Protein 5W8E (pdb70)

B-factor: mean 30.63, std 7.88, range [19.75, 62.96]

Nearest PDB structures (foldseek):
  5w8d-assembly1_A  TM=1.004E+00  e=2.577E-44  Bradyrhizobium japonicum
  5w8a-assembly1_A  TM=1.004E+00  e=4.980E-44  Bradyrhiz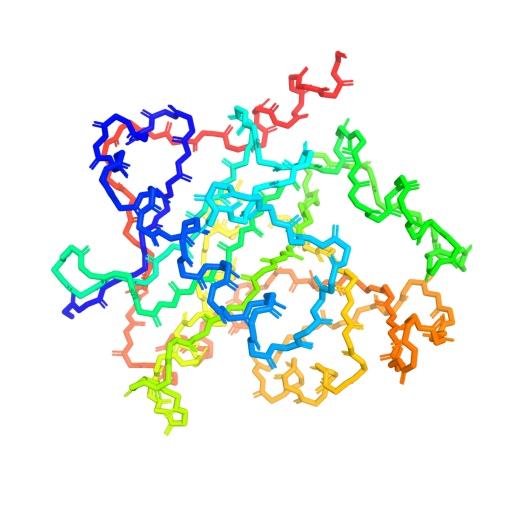obium japonicum
  6wn0-assembly1_A  TM=9.429E-01  e=1.040E-21  Rhodopseudomonas palustris
  6wns-assembly1_A  TM=9.319E-01  e=5.562E-21  Mesorhizobium sp. ORS 3359
  1ro5-assembly1_A  TM=8.577E-01  e=1.041E-12  Pseudomonas aeruginosa

Solvent-accessible surface area: 10006 Å² total; per-residue (Å²): 108,53,42,2,19,4,0,6,37,46,5,75,122,82,3,81,86,0,0,64,59,3,9,118,36,1,11,77,11,1,0,89,56,80,123,86,94,130,29,108,90,148,56,25,52,1,33,30,89,18,22,35,124,16,2,3,4,0,0,3,3,62,66,116,100,1,2,0,0,2,4,0,11,0,9,29,41,85,3,40,0,46,102,76,32,60,114,2,1,79,102,153,34,48,18,88,51,30,75,23,1,9,13,24,18,22,3,16,14,169,99,84,88,156,49,80,16,46,32,22,0,3,0,0,0,0,23,0,0,52,74,18,46,3,50,52,1,0,7,29,6,30,39,123,18,67,86,86,4,148,107,5,43,8,60,41,48,63,11,11,134,66,33,101,40,170,144,44,140,9,5,0,2,8,1,27,14,97,158,139,12,10,75,83,0,27,121,114,25,64,55,123,50,0,16,58,64,59,45,76,151,8,86,0,30,45,66,0,73,129,37,41,190

Sequence (213 aa):
GAMIHAISAVNRHLYEDDVLEEQHFRLRHDIFVEERRHWETLRRPDGREVDSYDDEDTVYLLALEGRRVVGGHRLYYPTTKPSMMSEVFPHLAAVRGCCPSDPLIWEWSRYFVVRDRRDDGALNLQLMAAVQEFCLDQGIAQVSAIMETWWLPRFHEAGFVVTPLGLPALVENAWTMAATVDIRRQTLDVLHDRIGMPSIVQQDGPRLDAVARANLCGL

Structure (mmCIF, N/CA/C/O backbone):
data_5W8E
#
_entry.id   5W8E
#
_cell.length_a   91.270
_cell.length_b   91.270
_cell.length_c   98.120
_cell.angle_alpha   90.00
_cell.angle_beta   90.00
_cell.angle_gamma   120.00
#
_symmetry.space_group_name_H-M   'P 32 2 1'
#
loop_
_entity.id
_entity.type
_entity.pdbx_description
1 polymer 'Autoinducer synthase'
2 non-polymer '(2S)-4-({[(2S,3S,4R,5R)-5-(6-amino-9H-purin-9-yl)-3,4-dihydroxytetrahydrofuran-2-yl]methyl}sulfanyl)-2-[(3-methylbutanoyl)amino]butanoic acid'
3 non-polymer 'CHLORIDE ION'
4 non-polymer GLYCEROL
5 non-polymer ADENINE
6 water water
#
loop_
_atom_site.group_PDB
_atom_site.id
_atom_site.type_symbol
_atom_site.label_atom_id
_atom_site.label_alt_id
_atom_site.label_comp_id
_atom_site.label_asym_id
_atom_site.label_entity_id
_atom_site.label_seq_id
_atom_site.pdbx_PDB_ins_code
_atom_site.Cartn_x
_atom_site.Cartn_y
_atom_site.Cartn_z
_atom_site.occupancy
_atom_site.B_iso_or_equiv
_atom_site.auth_seq_id
_atom_site.auth_comp_id
_atom_site.auth_asym_id
_atom_site.auth_atom_id
_atom_site.pdbx_PDB_model_num
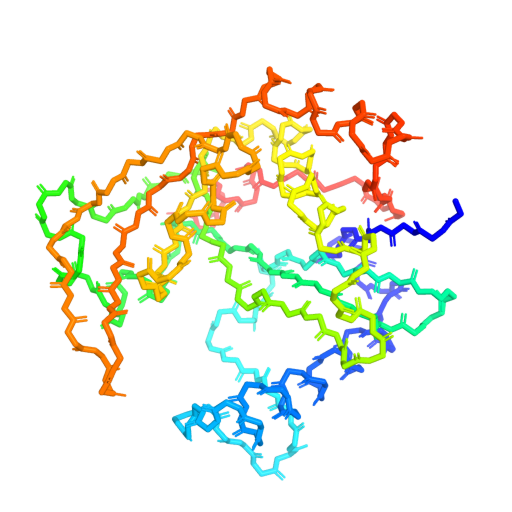ATOM 1 N N . GLY A 1 1 ? -35.352 5.631 -28.718 1.00 48.49 -1 GLY A N 1
ATOM 2 C CA . GLY A 1 1 ? -35.751 4.749 -27.584 1.00 46.79 -1 GLY A CA 1
ATOM 3 C C . GLY A 1 1 ? -36.208 5.552 -26.381 1.00 45.67 -1 GLY A C 1
ATOM 4 O O . GLY A 1 1 ? -37.397 5.844 -26.238 1.00 47.70 -1 GLY A O 1
ATOM 5 N N . ALA A 1 2 ? -35.254 5.908 -25.521 1.00 43.79 0 ALA A N 1
ATOM 6 C CA . ALA A 1 2 ? -35.518 6.687 -24.307 1.00 40.83 0 ALA A CA 1
ATOM 7 C C . ALA A 1 2 ? -35.886 8.140 -24.634 1.00 38.50 0 ALA A C 1
ATOM 8 O O . ALA A 1 2 ? -35.230 8.790 -25.448 1.00 37.71 0 ALA A O 1
ATOM 10 N N . MET A 1 3 ? -36.942 8.640 -23.997 1.00 36.17 1 MET A N 1
ATOM 11 C CA . MET A 1 3 ? -37.465 9.970 -24.298 1.00 34.07 1 MET A CA 1
ATOM 12 C C . MET A 1 3 ? -37.544 10.857 -23.054 1.00 32.56 1 MET A C 1
ATOM 13 O O . MET A 1 3 ? -37.466 10.374 -21.921 1.00 31.73 1 MET A O 1
ATOM 18 N N . ILE A 1 4 ? -37.692 12.159 -23.285 1.00 31.39 2 ILE A N 1
ATOM 19 C CA . ILE A 1 4 ? -37.971 13.112 -22.213 1.00 31.24 2 ILE A CA 1
ATOM 20 C C . ILE A 1 4 ? -39.476 13.389 -22.181 1.00 31.12 2 ILE A C 1
ATOM 21 O O . ILE A 1 4 ? -40.053 13.842 -23.168 1.00 32.15 2 ILE A O 1
ATOM 26 N N . HIS A 1 5 ? -40.105 13.090 -21.047 1.00 30.60 3 HIS A N 1
ATOM 27 C CA . HIS A 1 5 ? -41.558 13.174 -20.916 1.00 31.11 3 HIS A CA 1
ATOM 28 C C . HIS A 1 5 ? -41.990 14.510 -20.330 1.00 30.38 3 HIS A C 1
ATOM 29 O O . HIS A 1 5 ? -41.447 14.944 -19.313 1.00 30.69 3 HIS A O 1
ATOM 36 N N . ALA A 1 6 ? -42.965 15.151 -20.970 1.00 29.42 4 ALA A N 1
ATOM 37 C CA . ALA A 1 6 ? -43.556 16.384 -20.448 1.00 29.33 4 ALA A CA 1
ATOM 38 C C . ALA A 1 6 ? -44.689 16.071 -19.469 1.00 29.89 4 ALA A C 1
ATOM 39 O O . ALA A 1 6 ? -45.717 15.511 -19.854 1.00 29.83 4 ALA A O 1
ATOM 41 N N . ILE A 1 7 ? -44.492 16.437 -18.205 1.00 29.23 5 ILE A N 1
ATOM 42 C CA . ILE A 1 7 ? -45.445 16.117 -17.138 1.00 28.93 5 ILE A CA 1
ATOM 43 C C . ILE A 1 7 ? -46.034 17.399 -16.555 1.00 29.83 5 ILE A C 1
ATOM 44 O O . ILE A 1 7 ? -45.296 18.296 -16.141 1.00 28.44 5 ILE A O 1
ATOM 49 N N . SER A 1 8 ? -47.364 17.472 -16.525 1.00 29.30 6 SER A N 1
ATOM 50 C CA . SER A 1 8 ? -48.076 18.653 -16.042 1.00 30.37 6 SER A CA 1
ATOM 51 C C . SER A 1 8 ? -49.338 18.260 -15.282 1.00 30.89 6 SER A C 1
ATOM 52 O O . SER A 1 8 ? -49.590 17.078 -15.060 1.00 31.89 6 SER A O 1
ATOM 55 N N . ALA A 1 9 ? -50.135 19.258 -14.906 1.00 32.17 7 ALA A N 1
ATOM 56 C CA . ALA A 1 9 ? -51.398 19.034 -14.200 1.00 33.10 7 ALA A CA 1
ATOM 57 C C . ALA A 1 9 ? -52.337 18.086 -14.953 1.00 34.56 7 ALA A C 1
ATOM 58 O O . ALA A 1 9 ? -52.990 17.248 -14.331 1.00 35.89 7 ALA A O 1
ATOM 60 N N . VAL A 1 10 ? -52.384 18.207 -16.280 1.00 35.25 8 VAL A N 1
ATOM 61 C CA . VAL A 1 10 ? -53.334 17.432 -17.099 1.00 36.74 8 VAL A CA 1
ATOM 62 C C . VAL A 1 10 ? -52.981 15.947 -17.292 1.00 36.53 8 VAL A C 1
ATOM 63 O O . VAL A 1 10 ? -53.851 15.151 -17.655 1.00 36.97 8 VAL A O 1
ATOM 67 N N . ASN A 1 11 ? -51.723 15.571 -17.058 1.00 34.97 9 ASN A N 1
ATOM 68 C CA . ASN A 1 11 ? -51.313 14.178 -17.258 1.00 33.97 9 ASN A CA 1
ATOM 69 C C . ASN A 1 11 ? -50.513 13.543 -16.120 1.00 34.48 9 ASN A C 1
ATOM 70 O O . ASN A 1 11 ? -50.032 12.412 -16.260 1.00 34.11 9 ASN A O 1
ATOM 75 N N . ARG A 1 12 ? -50.370 14.254 -14.999 1.00 34.80 10 ARG A N 1
ATOM 76 C CA . ARG A 1 12 ? -49.555 13.749 -13.885 1.00 35.03 10 ARG A CA 1
ATOM 77 C C . ARG A 1 12 ? -50.138 12.501 -13.218 1.00 35.18 10 ARG A C 1
ATOM 78 O O . ARG A 1 12 ? -49.418 11.766 -12.536 1.00 34.21 10 ARG A O 1
ATOM 86 N N . HIS A 1 13 ? -51.429 12.254 -13.438 1.00 35.28 11 HIS A N 1
ATOM 87 C CA . HIS A 1 13 ? -52.071 11.016 -12.976 1.00 36.84 11 HIS A CA 1
ATOM 88 C C . HIS A 1 13 ? -51.418 9.766 -13.577 1.00 36.50 11 HIS A C 1
ATOM 89 O O . HIS A 1 13 ? -51.602 8.661 -13.069 1.00 37.07 11 HIS A O 1
ATOM 96 N N . LEU A 1 14 ? -50.642 9.957 -14.643 1.00 35.71 12 LEU A N 1
ATOM 97 C CA . LEU A 1 14 ? -49.898 8.875 -15.283 1.00 35.33 12 LEU A CA 1
ATOM 98 C C . LEU A 1 14 ? -48.440 8.820 -14.826 1.00 35.44 12 LEU A C 1
ATOM 99 O O . LEU A 1 14 ? -47.672 7.974 -15.290 1.00 35.18 12 LEU A O 1
ATOM 104 N N . TYR A 1 15 ? -48.063 9.714 -13.910 1.00 35.25 13 TYR A N 1
ATOM 105 C CA . TYR A 1 15 ? -46.654 9.908 -13.555 1.00 34.20 13 TYR A CA 1
ATOM 106 C C . TYR A 1 15 ? -46.372 10.113 -12.067 1.00 34.73 13 TYR A C 1
ATOM 107 O O . TYR A 1 15 ? -45.279 10.564 -11.712 1.00 33.93 13 TYR A O 1
ATOM 116 N N . GLU A 1 16 ? -47.327 9.791 -11.196 1.00 35.14 14 GLU A N 1
ATOM 117 C CA . GLU A 1 16 ? -47.144 10.082 -9.767 1.00 36.50 14 GLU A CA 1
ATOM 118 C C . GLU A 1 16 ? -45.912 9.408 -9.158 1.00 35.29 14 GLU A C 1
ATOM 119 O O . GLU A 1 16 ? -45.216 10.013 -8.340 1.00 35.65 14 GLU A O 1
ATOM 125 N N A ASP A 1 17 ? -45.663 8.167 -9.584 0.50 34.64 15 ASP A N 1
ATOM 126 N N B ASP A 1 17 ? -45.623 8.173 -9.559 0.50 35.32 15 ASP A N 1
ATOM 127 C CA A ASP A 1 17 ? -44.479 7.398 -9.196 0.50 34.09 15 ASP A CA 1
ATOM 128 C CA B ASP A 1 17 ? -44.434 7.482 -9.051 0.50 35.09 15 ASP A CA 1
ATOM 129 C C A ASP A 1 17 ? -43.196 8.119 -9.603 0.50 33.72 15 ASP A C 1
ATOM 130 C C B ASP A 1 17 ? -43.125 8.063 -9.615 0.50 34.45 15 ASP A C 1
ATOM 131 O O A ASP A 1 17 ? -42.291 8.324 -8.790 0.50 33.72 15 ASP A O 1
ATOM 132 O O B ASP A 1 17 ? -42.113 8.110 -8.912 0.50 34.69 15 ASP A O 1
ATOM 141 N N . VAL A 1 18 ? -43.156 8.516 -10.869 1.00 33.61 16 VAL A N 1
ATOM 142 C CA . VAL A 1 18 ? -42.006 9.183 -11.481 1.00 32.39 16 VAL A CA 1
ATOM 143 C C . VAL A 1 18 ? -41.730 10.552 -10.839 1.00 30.75 16 VAL A C 1
ATOM 144 O O . VAL A 1 18 ? -40.573 10.896 -10.568 1.00 30.05 16 VAL A O 1
ATOM 148 N N . LEU A 1 19 ? -42.789 11.315 -10.578 1.00 29.90 17 LEU A N 1
ATOM 149 C CA . LEU A 1 19 ? -42.638 12.630 -9.944 1.00 28.89 17 LEU A CA 1
ATOM 150 C C . LEU A 1 19 ? -42.016 12.548 -8.551 1.00 28.61 17 LEU A C 1
ATOM 151 O O . LEU A 1 19 ? -41.098 13.310 -8.237 1.00 28.53 17 LEU A O 1
ATOM 156 N N A GLU A 1 20 ? -42.513 11.625 -7.728 0.50 26.99 18 GLU A N 1
ATOM 157 N N B GLU A 1 20 ? -42.495 11.623 -7.719 0.50 28.77 18 GLU A N 1
ATOM 158 C CA A GLU A 1 20 ? -41.972 11.418 -6.384 0.50 26.35 18 GLU A CA 1
ATOM 159 C CA B GLU A 1 20 ? -41.935 11.487 -6.374 0.50 29.34 18 GLU A CA 1
ATOM 160 C C A GLU A 1 20 ? -40.503 11.013 -6.420 0.50 26.98 18 GLU A C 1
ATOM 161 C C B GLU A 1 20 ? -40.480 11.024 -6.418 0.50 28.80 18 GLU A C 1
ATOM 162 O O A GLU A 1 20 ? -39.697 11.495 -5.623 0.50 26.74 18 GLU A O 1
ATOM 163 O O B GLU A 1 20 ? -39.659 11.474 -5.618 0.50 28.40 18 GLU A O 1
ATOM 174 N N . GLN A 1 21 ? -40.170 10.133 -7.360 1.00 27.97 19 GLN A N 1
ATOM 175 C CA . GLN A 1 21 ? -38.798 9.691 -7.583 1.00 28.30 19 GLN A CA 1
ATOM 176 C C . GLN A 1 21 ? -37.901 10.887 -7.929 1.00 27.34 19 GLN A C 1
ATOM 177 O O . GLN A 1 21 ? -36.773 10.977 -7.449 1.00 27.43 19 GLN A O 1
ATOM 183 N N . HIS A 1 22 ? -38.416 11.816 -8.733 1.00 26.64 20 HIS A N 1
ATOM 184 C CA . HIS A 1 22 ? -37.625 12.976 -9.148 1.00 26.37 20 HIS A CA 1
ATOM 185 C C . HIS A 1 22 ? -37.453 14.006 -8.018 1.00 25.70 20 HIS A C 1
ATOM 186 O O . HIS A 1 22 ? -36.413 14.653 -7.936 1.00 25.71 20 HIS A O 1
ATOM 193 N N . PHE A 1 23 ? -38.453 14.143 -7.146 1.00 25.09 21 PHE A N 1
ATOM 194 C CA . PHE A 1 23 ? -38.317 15.025 -5.979 1.00 25.37 21 PHE A CA 1
ATOM 195 C C . PHE A 1 23 ? -37.209 14.549 -5.038 1.00 25.13 21 PHE A C 1
ATOM 196 O O . PHE A 1 23 ? -36.519 15.366 -4.421 1.00 24.88 21 PHE A O 1
ATOM 204 N N . ARG A 1 24 ? -37.051 13.230 -4.928 1.00 25.70 22 ARG A N 1
ATOM 205 C CA . ARG A 1 24 ? -35.997 12.638 -4.100 1.00 26.18 22 ARG A CA 1
ATOM 206 C C . ARG A 1 24 ? -34.628 12.759 -4.765 1.00 25.64 22 ARG A C 1
ATOM 207 O O . ARG A 1 24 ? -33.638 13.047 -4.097 1.00 25.21 22 ARG A O 1
ATOM 215 N N . LEU A 1 25 ? -34.581 12.561 -6.080 1.00 25.99 23 LEU A N 1
ATOM 216 C CA . LEU A 1 25 ? -33.347 12.778 -6.840 1.00 26.71 23 LEU A CA 1
ATOM 217 C C . LEU A 1 25 ? -32.891 14.234 -6.757 1.00 26.14 23 LEU A C 1
ATOM 218 O O . LEU A 1 25 ? -31.698 14.505 -6.619 1.00 26.26 23 LEU A O 1
ATOM 223 N N . ARG A 1 26 ? -33.841 15.168 -6.832 1.00 25.83 24 ARG A N 1
ATOM 224 C CA . ARG A 1 26 ? -33.526 16.584 -6.646 1.00 25.46 24 ARG A CA 1
ATOM 225 C C . ARG A 1 26 ? -32.888 16.837 -5.278 1.00 26.06 24 ARG A C 1
ATOM 226 O O . ARG A 1 26 ? -31.974 17.652 -5.159 1.00 25.85 24 ARG A O 1
ATOM 234 N N . HIS A 1 27 ? -33.342 16.120 -4.250 1.00 25.66 25 HIS A N 1
ATOM 235 C CA . HIS A 1 27 ? -32.721 16.247 -2.932 1.00 26.54 25 HIS A CA 1
ATOM 236 C C . HIS A 1 27 ? -31.296 15.679 -2.919 1.00 26.20 25 HIS A C 1
ATOM 237 O O . HIS A 1 27 ? -30.383 16.302 -2.385 1.00 25.61 25 HIS A O 1
ATOM 244 N N . ASP A 1 28 ? -31.104 14.509 -3.528 1.00 27.17 26 ASP A N 1
ATOM 245 C CA . ASP A 1 28 ? -29.765 13.910 -3.622 1.00 27.42 26 ASP A CA 1
ATOM 246 C C . ASP A 1 28 ? -28.783 14.823 -4.347 1.00 27.25 26 ASP A C 1
ATOM 247 O O . ASP A 1 28 ? -27.632 14.974 -3.931 1.00 27.10 26 ASP A O 1
ATOM 252 N N . ILE A 1 29 ? -29.245 15.431 -5.435 1.00 26.64 27 ILE A N 1
ATOM 253 C CA . ILE A 1 29 ? -28.357 16.196 -6.308 1.00 26.82 27 ILE A CA 1
ATOM 254 C C . ILE A 1 29 ? -28.169 17.640 -5.831 1.00 26.46 27 ILE A C 1
ATOM 255 O O . ILE A 1 29 ? -27.043 18.067 -5.593 1.00 26.29 27 ILE A O 1
ATOM 260 N N . PHE A 1 30 ? -29.261 18.378 -5.668 1.00 25.58 28 PHE A N 1
ATOM 261 C CA . PHE A 1 30 ? -29.153 19.797 -5.338 1.00 25.62 28 PHE A CA 1
ATOM 262 C C . PHE A 1 30 ? -28.776 20.061 -3.884 1.00 26.74 28 PHE A C 1
ATOM 263 O O . PHE A 1 30 ? -28.014 20.987 -3.599 1.00 26.63 28 PHE A O 1
ATOM 271 N N . VAL A 1 31 ? -29.289 19.236 -2.977 1.00 27.44 29 VAL A N 1
ATOM 272 C CA . VAL A 1 31 ? -28.999 19.406 -1.554 1.00 27.93 29 VAL A CA 1
ATOM 273 C C . VAL A 1 31 ? -27.745 18.639 -1.122 1.00 28.62 29 VAL A C 1
ATOM 274 O O . VAL A 1 31 ? -26.788 19.251 -0.657 1.00 28.99 29 VAL A O 1
ATOM 278 N N . GLU A 1 32 ? -27.740 17.316 -1.283 1.00 30.76 30 GLU A N 1
ATOM 279 C CA . GLU A 1 32 ? -26.615 16.502 -0.793 1.00 32.94 30 GLU A CA 1
ATOM 280 C C . GLU A 1 32 ? -25.318 16.683 -1.591 1.00 33.24 30 GLU A C 1
ATOM 281 O O . GLU A 1 32 ? -24.242 16.778 -1.003 1.00 34.05 30 GLU A O 1
ATOM 287 N N . GLU A 1 33 ? -25.422 16.748 -2.917 1.00 32.76 31 GLU A N 1
ATOM 288 C CA . GLU A 1 33 ? -24.238 16.897 -3.769 1.00 32.45 31 GLU A CA 1
ATOM 289 C C . GLU A 1 33 ? -23.770 18.352 -3.921 1.00 31.81 31 GLU A C 1
ATOM 290 O O . GLU A 1 33 ? -22.601 18.660 -3.671 1.00 31.85 31 GLU A O 1
ATOM 296 N N A ARG A 1 34 ? -24.680 19.234 -4.331 0.50 31.53 32 ARG A N 1
ATOM 297 N N B ARG A 1 34 ? -24.683 19.235 -4.313 0.50 31.48 32 ARG A N 1
ATOM 298 C CA A ARG A 1 34 ? -24.333 20.629 -4.613 0.50 31.34 32 ARG A CA 1
ATOM 299 C CA B ARG A 1 34 ? -24.326 20.620 -4.613 0.50 31.28 32 ARG A CA 1
ATOM 300 C C A ARG A 1 34 ? -24.332 21.518 -3.376 0.50 30.72 32 ARG A C 1
ATOM 301 C C B ARG A 1 34 ? -24.436 21.555 -3.409 0.50 30.72 32 ARG A C 1
ATOM 302 O O A ARG A 1 34 ? -23.819 22.633 -3.417 0.50 30.07 32 ARG A O 1
ATOM 303 O O B ARG A 1 34 ? -24.091 22.731 -3.503 0.50 30.42 32 ARG A O 1
ATOM 318 N N . HIS A 1 35 ? -24.907 21.016 -2.285 1.00 30.44 33 HIS A N 1
ATOM 319 C CA . HIS A 1 35 ? -24.986 21.752 -1.010 1.00 30.34 33 HIS A CA 1
ATOM 320 C C . HIS A 1 35 ? -25.807 23.048 -1.066 1.00 29.08 33 HIS A C 1
ATOM 321 O O . HIS A 1 35 ? -25.425 24.052 -0.465 1.00 28.19 33 HIS A O 1
ATOM 328 N N . TRP A 1 36 ? -26.932 23.030 -1.786 1.00 27.52 34 TRP A N 1
ATOM 329 C CA . TRP A 1 36 ? -27.881 24.147 -1.727 1.00 27.49 34 TRP A CA 1
ATOM 330 C C . TRP A 1 36 ? -28.713 23.961 -0.460 1.00 28.10 34 TRP A C 1
ATOM 331 O O . TRP A 1 36 ? -29.857 23.509 -0.508 1.00 26.15 34 TRP A O 1
ATOM 342 N N . GLU A 1 37 ? -28.109 24.315 0.672 1.00 29.13 35 GLU A N 1
ATOM 343 C CA . GLU A 1 37 ? -28.664 24.013 1.997 1.00 30.11 35 GLU A CA 1
ATOM 344 C C . GLU A 1 37 ? -30.019 24.651 2.283 1.00 30.08 35 GLU A C 1
ATOM 345 O O . GLU A 1 37 ? -30.801 24.119 3.078 1.00 28.37 35 GLU A O 1
ATOM 351 N N . THR A 1 38 ? -30.310 25.782 1.639 1.00 29.57 36 THR A N 1
ATOM 352 C CA . THR A 1 38 ? -31.606 26.431 1.842 1.00 30.36 36 THR A CA 1
ATOM 353 C C . THR A 1 38 ? -32.778 25.546 1.399 1.00 28.62 36 THR A C 1
ATOM 354 O O . THR A 1 38 ? -33.913 25.768 1.811 1.00 28.28 36 THR A O 1
ATOM 358 N N . LEU A 1 39 ? -32.486 24.542 0.575 1.00 26.70 37 LEU A N 1
ATOM 359 C CA . LEU A 1 39 ? -33.505 23.651 0.024 1.00 26.41 37 LEU A CA 1
ATOM 360 C C . LEU A 1 39 ? -33.634 22.325 0.783 1.00 25.93 37 LEU A C 1
ATOM 361 O O . LEU A 1 39 ? -34.467 21.486 0.431 1.00 26.09 37 LEU A O 1
ATOM 366 N N . ARG A 1 40 ? -32.809 22.129 1.811 1.00 25.70 38 ARG A N 1
ATOM 367 C CA . ARG A 1 40 ? -32.853 20.878 2.576 1.00 25.73 38 ARG A CA 1
ATOM 368 C C . ARG A 1 40 ? -34.208 20.709 3.252 1.00 24.70 38 ARG A C 1
ATOM 369 O O . ARG A 1 40 ? -34.751 21.661 3.823 1.00 24.80 38 ARG A O 1
ATOM 377 N N . ARG A 1 41 ? -34.752 19.496 3.177 1.00 23.94 39 ARG A N 1
ATOM 378 C CA . ARG A 1 41 ? -36.022 19.181 3.825 1.00 24.18 39 ARG A CA 1
ATOM 379 C C . ARG A 1 41 ? -35.937 17.825 4.523 1.00 24.47 39 ARG A C 1
ATOM 380 O O . ARG A 1 41 ? -35.290 16.911 4.009 1.00 24.52 39 ARG A O 1
ATOM 388 N N . PRO A 1 42 ? -36.594 17.690 5.693 1.00 24.22 40 PRO A N 1
ATOM 389 C CA . PRO A 1 42 ? -36.473 16.458 6.486 1.00 24.65 40 PRO A CA 1
ATOM 390 C C . PRO A 1 42 ? -37.205 15.242 5.900 1.00 25.21 40 PRO A C 1
ATOM 391 O O . PRO A 1 42 ? -36.954 14.114 6.332 1.00 26.26 40 PRO A O 1
ATOM 395 N N . ASP A 1 43 ? -38.088 15.461 4.926 1.00 25.19 41 ASP A N 1
ATOM 396 C CA . ASP A 1 43 ? -38.746 14.356 4.224 1.00 25.93 41 ASP A CA 1
ATOM 397 C C . ASP A 1 43 ? -37.898 13.791 3.070 1.00 26.31 41 ASP A C 1
ATOM 398 O O . ASP A 1 43 ? -38.305 12.842 2.409 1.00 27.30 41 ASP A O 1
ATOM 403 N N . GLY A 1 44 ? -36.728 14.382 2.832 1.00 26.32 42 GLY A N 1
ATOM 404 C CA . GLY A 1 44 ? -35.845 13.935 1.751 1.00 26.79 42 GLY A CA 1
ATOM 405 C C . GLY A 1 44 ? -36.384 14.220 0.356 1.00 26.69 42 GLY A C 1
ATOM 406 O O . GLY A 1 44 ? -35.909 13.654 -0.637 1.00 26.67 42 GLY A O 1
ATOM 407 N N . ARG A 1 45 ? -37.384 15.093 0.286 1.00 25.23 43 ARG A N 1
ATOM 408 C CA . ARG A 1 45 ? -37.972 15.514 -0.974 1.00 24.77 43 ARG A CA 1
ATOM 409 C C . ARG A 1 45 ? -37.646 16.986 -1.192 1.00 24.73 43 ARG A C 1
ATOM 410 O O . ARG A 1 45 ? -37.924 17.825 -0.329 1.00 24.94 43 ARG A O 1
ATOM 418 N N . GLU A 1 46 ? -37.046 17.293 -2.337 1.00 24.14 44 GLU A N 1
ATOM 419 C CA . GLU A 1 46 ? -36.669 18.670 -2.652 1.00 24.11 44 GLU A CA 1
ATOM 420 C C . GLU A 1 46 ? -37.804 19.320 -3.436 1.00 24.20 44 GLU A C 1
ATOM 421 O O . GLU A 1 46 ? -37.929 19.138 -4.648 1.00 24.20 44 GLU A O 1
ATOM 427 N N . VAL A 1 47 ? -38.633 20.072 -2.713 1.00 24.99 45 VAL A N 1
ATOM 428 C CA . VAL A 1 47 ? -39.872 20.645 -3.232 1.00 26.21 45 VAL A CA 1
ATOM 429 C C . VAL A 1 47 ? -39.926 22.083 -2.725 1.00 25.87 45 VAL A C 1
ATOM 430 O O . VAL A 1 47 ? -39.818 22.315 -1.516 1.00 25.62 45 VAL A O 1
ATOM 434 N N . ASP A 1 48 ? -40.072 23.047 -3.633 1.00 24.99 46 ASP A N 1
ATOM 435 C CA . ASP A 1 48 ? -40.130 24.452 -3.221 1.00 25.05 46 ASP A CA 1
ATOM 436 C C . ASP A 1 48 ? -41.467 25.098 -3.583 1.00 25.51 46 ASP A C 1
ATOM 437 O O . ASP A 1 48 ? -42.400 24.401 -4.000 1.00 24.71 46 ASP A O 1
ATOM 442 N N . SER A 1 49 ? -41.556 26.418 -3.416 1.00 25.40 47 SER A N 1
ATOM 443 C CA . SER A 1 49 ? -42.804 27.159 -3.631 1.00 26.44 47 SER A CA 1
ATOM 444 C C . SER A 1 49 ? -43.281 27.151 -5.079 1.00 26.37 47 SER A C 1
ATOM 445 O O . SER A 1 49 ? -44.415 27.539 -5.359 1.00 26.35 47 SER A O 1
ATOM 448 N N . TYR A 1 50 ? -42.414 26.719 -5.992 1.00 25.17 48 TYR A N 1
ATOM 449 C CA . TYR A 1 50 ? -42.711 26.763 -7.423 1.00 24.61 48 TYR A CA 1
ATOM 450 C C . TYR A 1 50 ? -42.987 25.368 -7.977 1.00 24.95 48 TYR A C 1
ATOM 451 O O . TYR A 1 50 ? -43.075 25.173 -9.188 1.00 25.01 48 TYR A O 1
ATOM 460 N N . ASP A 1 51 ? -43.135 24.406 -7.066 1.00 24.17 49 ASP A N 1
ATOM 461 C CA . ASP A 1 51 ? -43.690 23.098 -7.388 1.00 24.64 49 ASP A CA 1
ATOM 462 C C . ASP A 1 51 ? -45.164 23.109 -6.995 1.00 26.10 49 ASP A C 1
ATOM 463 O O . ASP A 1 51 ? -45.511 22.871 -5.833 1.00 26.70 49 ASP A O 1
ATOM 468 N N . ASP A 1 52 ? -46.022 23.432 -7.958 1.00 26.79 50 ASP A N 1
ATOM 469 C CA . ASP A 1 52 ? -47.464 23.461 -7.727 1.00 28.02 50 ASP A CA 1
ATOM 470 C C . ASP A 1 52 ? -48.229 23.017 -8.975 1.00 28.81 50 ASP A C 1
ATOM 471 O O . ASP A 1 52 ? -47.657 22.369 -9.859 1.00 27.41 50 ASP A O 1
ATOM 476 N N . GLU A 1 53 ? -49.510 23.384 -9.038 1.00 30.99 51 GLU A N 1
ATOM 477 C CA . GLU A 1 53 ? -50.429 22.972 -10.108 1.00 32.93 51 GLU A CA 1
ATOM 478 C C . GLU A 1 53 ? -49.989 23.412 -11.507 1.00 32.18 51 GLU A C 1
ATOM 479 O O . GLU A 1 53 ? -50.331 22.768 -12.498 1.00 31.81 51 GLU A O 1
ATOM 485 N N . ASP A 1 54 ? -49.235 24.507 -11.575 1.00 31.67 52 ASP A N 1
ATOM 486 C CA . ASP A 1 54 ? -48.872 25.127 -12.855 1.00 30.36 52 ASP A CA 1
ATOM 487 C C . ASP A 1 54 ? -47.477 24.756 -13.367 1.00 29.02 52 ASP A C 1
ATOM 488 O O . ASP A 1 54 ? -47.087 25.158 -14.468 1.00 28.48 52 ASP A O 1
ATOM 493 N N . THR A 1 55 ? -46.737 23.985 -12.575 1.00 27.43 53 THR A N 1
ATOM 494 C CA . THR A 1 55 ? -45.391 23.552 -12.956 1.00 26.40 53 THR A CA 1
ATOM 495 C C . THR A 1 55 ? -45.444 22.489 -14.052 1.00 26.56 53 THR A C 1
ATOM 496 O O . THR A 1 55 ? -46.313 21.623 -14.044 1.00 25.87 53 THR A O 1
ATOM 500 N N . VAL A 1 56 ? -44.510 22.579 -14.992 1.00 25.98 54 VAL A N 1
ATOM 501 C CA . VAL A 1 56 ? -44.316 21.558 -16.016 1.00 26.72 54 VAL A CA 1
ATOM 502 C C . VAL A 1 56 ? -42.945 20.935 -15.786 1.00 26.29 54 VAL A C 1
ATOM 503 O O . VAL A 1 56 ? -41.957 21.645 -15.614 1.00 27.02 54 VAL A O 1
ATOM 507 N N . TYR A 1 57 ? -42.893 19.609 -15.765 1.00 25.58 55 TYR A N 1
ATOM 508 C CA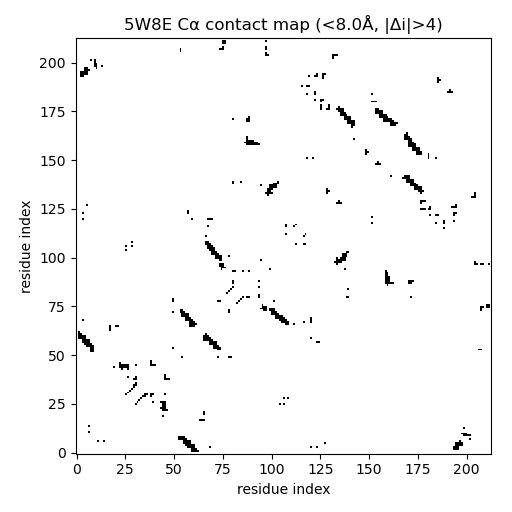 . TYR A 1 57 ? -41.635 18.899 -15.578 1.00 25.03 55 TYR A CA 1
ATOM 509 C C . TYR A 1 57 ? -41.252 18.201 -16.874 1.00 25.98 55 TYR A C 1
ATOM 510 O O . TYR A 1 57 ? -42.083 17.532 -17.489 1.00 27.29 55 TYR A O 1
ATOM 519 N N . LEU A 1 58 ? -40.005 18.384 -17.299 1.00 24.90 56 LEU A N 1
ATOM 520 C CA . LEU A 1 58 ? -39.475 17.659 -18.451 1.00 25.44 56 LEU A CA 1
ATOM 521 C C . LEU A 1 58 ? -38.455 16.658 -17.935 1.00 25.40 56 LEU A C 1
ATOM 522 O O . LEU A 1 58 ? -37.315 17.015 -17.643 1.00 25.93 56 LEU A O 1
ATOM 527 N N . LEU A 1 59 ? -38.882 15.404 -17.796 1.00 25.88 57 LEU A N 1
ATOM 528 C CA . LEU A 1 59 ? -38.051 14.378 -17.172 1.00 25.64 57 LEU A CA 1
ATOM 529 C C . LEU A 1 59 ? -37.593 13.308 -18.157 1.00 27.29 57 LEU A C 1
ATOM 530 O O . LEU A 1 59 ? -38.409 12.709 -18.864 1.00 27.69 57 LEU A O 1
ATOM 535 N N . ALA A 1 60 ? -36.279 13.096 -18.199 1.00 27.65 58 ALA A N 1
ATOM 536 C CA . ALA A 1 60 ? -35.674 12.029 -18.994 1.00 28.67 58 ALA A CA 1
ATOM 537 C C . ALA A 1 60 ? -35.927 10.686 -18.323 1.00 28.82 58 ALA A C 1
ATOM 538 O O . ALA A 1 60 ? -35.506 10.469 -17.186 1.00 28.62 58 ALA A O 1
ATOM 540 N N . LEU A 1 61 ? -36.622 9.794 -19.028 1.00 29.66 59 LEU A N 1
ATOM 541 C CA . LEU A 1 61 ? -36.968 8.481 -18.484 1.00 31.37 59 LEU A CA 1
ATOM 542 C C . LEU A 1 61 ? -36.316 7.339 -19.257 1.00 32.67 59 LEU A C 1
ATOM 543 O O . LEU A 1 61 ? -36.234 7.371 -20.486 1.00 33.49 59 LEU A O 1
ATOM 548 N N . GLU A 1 62 ? -35.834 6.349 -18.515 1.00 34.45 60 GLU A N 1
ATOM 549 C CA . GLU A 1 62 ? -35.426 5.072 -19.083 1.00 36.23 60 GLU A CA 1
ATOM 550 C C . GLU A 1 62 ? -36.311 4.024 -18.421 1.00 36.57 60 GLU A C 1
ATOM 551 O O . GLU A 1 62 ? -36.077 3.633 -17.276 1.00 37.45 60 GLU A O 1
ATOM 557 N N . GLY A 1 63 ? -37.347 3.602 -19.141 1.00 37.28 61 GLY A N 1
ATOM 558 C CA . GLY A 1 63 ? -38.433 2.839 -18.541 1.00 38.17 61 GLY A CA 1
ATOM 559 C C . GLY A 1 63 ? -39.172 3.774 -17.605 1.00 38.35 61 GLY A C 1
ATOM 560 O O . GLY A 1 63 ? -39.788 4.745 -18.048 1.00 38.69 61 GLY A O 1
ATOM 561 N N . ARG A 1 64 ? -39.090 3.498 -16.308 1.00 38.43 62 ARG A N 1
ATOM 562 C CA . ARG A 1 64 ? -39.684 4.382 -15.307 1.00 38.13 62 ARG A CA 1
ATOM 563 C C . ARG A 1 64 ? -38.617 5.024 -14.415 1.00 36.25 62 ARG A C 1
ATOM 564 O O . ARG A 1 64 ? -38.936 5.653 -13.406 1.00 36.85 62 ARG A O 1
ATOM 572 N N . ARG A 1 65 ? -37.354 4.860 -14.792 1.00 34.94 63 ARG A N 1
ATOM 573 C CA . ARG A 1 65 ? -36.248 5.474 -14.063 1.00 34.01 63 ARG A CA 1
ATOM 574 C C . ARG A 1 65 ? -35.986 6.891 -14.584 1.00 32.87 63 ARG A C 1
ATOM 575 O O . ARG A 1 65 ? -35.756 7.088 -15.778 1.00 32.17 63 ARG A O 1
ATOM 583 N N . VAL A 1 66 ? -36.020 7.867 -13.678 1.00 31.52 64 VAL A N 1
ATOM 584 C CA . VAL A 1 66 ? -35.643 9.248 -13.999 1.00 29.64 64 VAL A CA 1
ATOM 585 C C . VAL A 1 66 ? -34.121 9.345 -14.030 1.00 28.69 64 VAL A C 1
ATOM 586 O O . VAL A 1 66 ? -33.460 9.042 -13.037 1.00 29.32 64 VAL A O 1
ATOM 590 N N . VAL A 1 67 ? -33.567 9.761 -15.168 1.00 28.46 65 VAL A N 1
ATOM 591 C CA . VAL A 1 67 ? -32.112 9.898 -15.314 1.00 28.38 65 VAL A CA 1
ATOM 592 C C . VAL A 1 67 ? -31.649 11.347 -15.500 1.00 27.90 65 VAL A C 1
ATOM 593 O O . VAL A 1 67 ? -30.449 11.630 -15.527 1.00 28.07 65 VAL A O 1
ATOM 597 N N . GLY A 1 68 ? -32.608 12.255 -15.615 1.00 27.01 66 GLY A N 1
ATOM 598 C CA . GLY A 1 68 ? -32.312 13.668 -15.769 1.00 27.03 66 GLY A CA 1
ATOM 599 C C . GLY A 1 68 ? -33.583 14.459 -15.956 1.00 26.43 66 GLY A C 1
ATOM 600 O O . GLY A 1 68 ? -34.679 13.893 -16.044 1.00 26.47 66 GLY A O 1
ATOM 601 N N . GLY A 1 69 ? -33.447 15.778 -16.007 1.00 25.29 67 GLY A N 1
ATOM 602 C CA . GLY A 1 69 ? -34.607 16.615 -16.227 1.00 25.02 67 GLY A CA 1
ATOM 603 C C . GLY A 1 69 ? -34.414 18.074 -15.894 1.00 24.01 67 GLY A C 1
ATOM 604 O O . GLY A 1 69 ? -33.318 18.507 -15.543 1.00 23.16 67 GLY A O 1
ATOM 605 N N . HIS A 1 70 ? -35.499 18.821 -16.051 1.00 24.43 68 HIS A N 1
ATOM 606 C CA . HIS A 1 70 ? -35.600 20.218 -15.637 1.00 24.02 68 HIS A CA 1
ATOM 607 C C . HIS A 1 70 ? -37.081 20.570 -15.514 1.00 24.60 68 HIS A C 1
ATOM 608 O O . HIS A 1 70 ? -37.943 19.738 -15.811 1.00 25.35 68 HIS A O 1
ATOM 615 N N . ARG A 1 71 ? -37.382 21.788 -15.068 1.00 23.88 69 ARG A N 1
ATOM 616 C CA . ARG A 1 71 ? -38.771 22.206 -14.905 1.00 23.83 69 ARG A CA 1
ATOM 617 C C . ARG A 1 71 ? -39.031 23.611 -15.441 1.00 23.09 69 ARG A C 1
ATOM 618 O O . ARG A 1 71 ? -38.116 24.436 -15.553 1.00 23.13 69 ARG A O 1
ATOM 626 N N . LEU A 1 72 ? -40.292 23.860 -15.777 1.00 22.65 70 LEU A N 1
ATOM 627 C CA . LEU A 1 72 ? -40.744 25.160 -16.253 1.00 22.74 70 LEU A CA 1
ATOM 628 C C . LEU A 1 72 ? -41.924 25.640 -15.416 1.00 23.76 70 LEU A C 1
ATOM 629 O O . LEU A 1 72 ? -42.784 24.842 -15.016 1.00 24.17 70 LEU A O 1
ATOM 634 N N . TYR A 1 73 ? -41.959 26.944 -15.169 1.00 23.75 71 TYR A N 1
ATOM 635 C CA A TYR A 1 73 ? -42.974 27.594 -14.327 0.50 24.15 71 TYR A CA 1
ATOM 636 C CA B TYR A 1 73 ? -43.077 27.531 -14.448 0.50 24.84 71 TYR A CA 1
ATOM 637 C C . TYR A 1 73 ? -43.393 28.929 -14.958 1.00 24.53 71 TYR A C 1
ATOM 638 O O . TYR A 1 73 ? -42.531 29.616 -15.516 1.00 24.55 71 TYR A O 1
ATOM 655 N N . PRO A 1 74 ? -44.684 29.328 -14.843 1.00 25.30 72 PRO A N 1
ATOM 656 C CA . PRO A 1 74 ? -45.102 30.597 -15.465 1.00 25.42 72 PRO A CA 1
ATOM 657 C C . PRO A 1 74 ? -44.469 31.833 -14.837 1.00 25.57 72 PRO A C 1
ATOM 658 O O . PRO A 1 74 ? -44.212 31.852 -13.626 1.00 25.66 72 PRO A O 1
ATOM 662 N N . THR A 1 75 ? -44.210 32.852 -15.657 1.00 24.19 73 THR A N 1
ATOM 663 C CA . THR A 1 75 ? -43.713 34.129 -15.136 1.00 24.14 73 THR A CA 1
ATOM 664 C C . THR A 1 75 ? -44.863 35.081 -14.820 1.00 25.05 73 THR A C 1
ATOM 665 O O . THR A 1 75 ? -44.631 36.209 -14.385 1.00 23.87 73 THR A O 1
ATOM 669 N N . THR A 1 76 ? -46.094 34.621 -15.051 1.00 25.41 74 THR A N 1
ATOM 670 C CA . THR A 1 76 ? -47.302 35.401 -14.766 1.00 26.63 74 THR A CA 1
ATOM 671 C C . THR A 1 76 ? -47.768 35.233 -13.317 1.00 27.51 74 THR A C 1
ATOM 672 O O . THR A 1 76 ? -48.684 35.932 -12.877 1.00 27.78 74 THR A O 1
ATOM 676 N N . LYS A 1 77 ? -47.146 34.288 -12.607 1.00 27.92 75 LYS A N 1
ATOM 677 C CA . LYS A 1 77 ? -47.277 34.117 -11.151 1.00 29.18 75 LYS A CA 1
ATOM 678 C C . LYS A 1 77 ? -45.968 34.587 -10.526 1.00 28.11 75 LYS A C 1
ATOM 679 O O . LYS A 1 77 ? -44.948 34.626 -11.220 1.00 26.84 75 LYS A O 1
ATOM 685 N N . PRO A 1 78 ? -45.969 34.897 -9.210 1.00 27.34 76 PRO A N 1
ATOM 686 C CA . PRO A 1 78 ? -44.684 35.086 -8.521 1.00 27.39 76 PRO A CA 1
ATOM 687 C C . PRO A 1 78 ? -43.738 33.901 -8.766 1.00 26.25 76 PRO A C 1
ATOM 688 O O . PRO A 1 78 ? -44.157 32.738 -8.676 1.00 26.60 76 PRO A O 1
ATOM 692 N N . SER A 1 79 ? -42.487 34.202 -9.102 1.00 26.27 77 SER A N 1
ATOM 693 C CA . SER A 1 79 ? -41.510 33.179 -9.470 1.00 25.37 77 SER A CA 1
ATOM 694 C C . SER A 1 79 ? -40.236 33.355 -8.650 1.00 24.54 77 SER A C 1
ATOM 695 O O . SER A 1 79 ? -40.093 34.347 -7.939 1.00 24.09 77 SER A O 1
ATOM 698 N N . MET A 1 80 ? -39.302 32.413 -8.755 1.00 23.73 78 MET A N 1
ATOM 699 C CA . MET A 1 80 ? -38.046 32.555 -8.016 1.00 24.09 78 MET A CA 1
ATOM 700 C C . MET A 1 80 ? -37.323 33.839 -8.419 1.00 23.51 78 MET A C 1
ATOM 701 O O . MET A 1 80 ? -36.825 34.574 -7.560 1.00 23.38 78 MET A O 1
ATOM 706 N N . MET A 1 81 ? -37.289 34.131 -9.719 1.00 22.94 79 MET A N 1
ATOM 707 C CA . MET A 1 81 ? -36.632 35.355 -10.168 1.00 23.20 79 MET A CA 1
ATOM 708 C C . MET A 1 81 ? -37.304 36.604 -9.592 1.00 23.67 79 MET A C 1
ATOM 709 O O . MET A 1 81 ? -36.618 37.491 -9.086 1.00 23.98 79 MET A O 1
ATOM 714 N N . SER A 1 82 ? -38.632 36.665 -9.657 1.00 23.77 80 SER A N 1
ATOM 715 C CA . SER A 1 82 ? -39.356 37.869 -9.236 1.00 24.93 80 SER A CA 1
ATOM 716 C C . SER A 1 82 ? -39.400 38.042 -7.718 1.00 25.93 80 SER A C 1
ATOM 717 O O . SER A 1 82 ? -39.388 39.169 -7.224 1.00 26.27 80 SER A O 1
ATOM 720 N N . GLU A 1 83 ? -39.423 36.926 -6.991 1.00 26.13 81 GLU A N 1
ATOM 721 C CA . GLU A 1 83 ? -39.534 36.949 -5.530 1.00 26.91 81 GLU A CA 1
ATOM 722 C C . GLU A 1 83 ? -38.192 36.923 -4.811 1.00 26.62 81 GLU A C 1
ATOM 723 O O . GLU A 1 83 ? -37.992 37.670 -3.854 1.00 26.76 81 GLU A O 1
ATOM 729 N N . VAL A 1 84 ? -37.285 36.053 -5.254 1.00 25.63 82 VAL A N 1
ATOM 730 C CA . VAL A 1 84 ? -36.027 35.823 -4.536 1.00 25.30 82 VAL A CA 1
ATOM 731 C C . VAL A 1 84 ? -34.858 36.636 -5.101 1.00 26.12 82 VAL A C 1
ATOM 732 O O . VAL A 1 84 ? -34.058 37.192 -4.340 1.00 24.38 82 VAL A O 1
ATOM 736 N N . PHE A 1 85 ? -34.757 36.711 -6.426 1.00 25.28 83 PHE A N 1
ATOM 737 C CA . PHE A 1 85 ? -33.612 37.369 -7.056 1.00 26.39 83 PHE A CA 1
ATOM 738 C C . PHE A 1 85 ? -33.953 38.517 -8.026 1.00 26.76 83 PHE A C 1
ATOM 739 O O . PHE A 1 85 ? -33.329 38.617 -9.088 1.00 26.96 83 PHE A O 1
ATOM 747 N N . PRO A 1 86 ? -34.905 39.409 -7.665 1.00 27.66 84 PRO A N 1
ATOM 748 C CA . PRO A 1 86 ? -35.288 40.410 -8.671 1.00 28.10 84 PRO A CA 1
ATOM 749 C C . PRO A 1 86 ? -34.163 41.393 -9.006 1.00 29.00 84 PRO A C 1
ATOM 750 O O . PRO A 1 86 ? -34.136 41.942 -10.110 1.00 28.99 84 PRO A O 1
ATOM 754 N N . HIS A 1 87 ? -33.231 41.574 -8.072 1.00 29.19 85 HIS A N 1
ATOM 755 C CA . HIS A 1 87 ? -32.081 42.463 -8.260 1.00 30.52 85 HIS A CA 1
ATOM 756 C C . HIS A 1 87 ? -31.142 41.990 -9.375 1.00 29.67 85 HIS A C 1
ATOM 757 O O . HIS A 1 87 ? -30.450 42.801 -9.994 1.00 30.72 85 HIS A O 1
ATOM 764 N N . LEU A 1 88 ? -31.137 40.685 -9.642 1.00 28.03 86 LEU A N 1
ATOM 765 C CA . LEU A 1 88 ? -30.338 40.125 -10.729 1.00 27.43 86 LEU A CA 1
ATOM 766 C C . LEU A 1 88 ? -30.884 40.483 -12.119 1.00 26.38 86 LEU A C 1
ATOM 767 O O . LEU A 1 88 ? -30.177 40.347 -13.115 1.00 25.48 86 LEU A O 1
ATOM 772 N N . ALA A 1 89 ? -32.133 40.941 -12.180 1.00 25.42 87 ALA A N 1
ATOM 773 C CA . ALA A 1 89 ? -32.757 41.313 -13.453 1.00 25.90 87 ALA A CA 1
ATOM 774 C C . ALA A 1 89 ? -33.086 42.810 -13.513 1.00 25.70 87 ALA A C 1
ATOM 775 O O . ALA A 1 89 ? -33.982 43.229 -14.254 1.00 26.20 87 ALA A O 1
ATOM 777 N N . ALA A 1 90 ? -32.346 43.608 -12.745 1.00 24.48 88 ALA A N 1
ATOM 778 C CA . ALA A 1 90 ? -32.662 45.028 -12.571 1.00 25.54 88 ALA A CA 1
ATOM 779 C C . ALA A 1 90 ? -32.420 45.877 -13.819 1.00 25.31 88 ALA A C 1
ATOM 780 O O . ALA A 1 90 ? -33.110 46.874 -14.028 1.00 25.78 88 ALA A O 1
ATOM 782 N N . VAL A 1 91 ? -31.456 45.485 -14.650 1.00 25.04 89 VAL A N 1
ATOM 783 C CA . VAL A 1 91 ? -31.144 46.260 -15.855 1.00 25.42 89 VAL A CA 1
ATOM 784 C C . VAL A 1 91 ? -32.276 46.204 -16.892 1.00 26.40 89 VAL A C 1
ATOM 785 O O . VAL A 1 91 ? -32.748 47.244 -17.354 1.00 25.64 89 VAL A O 1
ATOM 789 N N . ARG A 1 92 ? -32.707 44.995 -17.248 1.00 26.11 90 ARG A N 1
ATOM 790 C CA . ARG A 1 92 ? -33.727 44.814 -18.287 1.00 28.16 90 ARG A CA 1
ATOM 791 C C . ARG A 1 92 ? -35.134 44.615 -17.723 1.00 27.62 90 ARG A C 1
ATOM 792 O O . ARG A 1 92 ? -36.129 44.826 -18.425 1.00 27.41 90 ARG A O 1
ATOM 800 N N . GLY A 1 93 ? -35.214 44.204 -16.463 1.00 27.33 91 GLY A N 1
ATOM 801 C CA . GLY A 1 93 ? -36.500 43.934 -15.823 1.00 26.64 91 GLY A CA 1
ATOM 802 C C . GLY A 1 93 ? -36.837 42.455 -15.758 1.00 26.56 91 GLY A C 1
ATOM 803 O O . GLY A 1 93 ? -36.431 41.670 -16.620 1.00 25.29 91 GLY A O 1
ATOM 804 N N A CYS A 1 94 ? -37.600 42.089 -14.739 0.50 26.20 92 CYS A N 1
ATOM 805 N 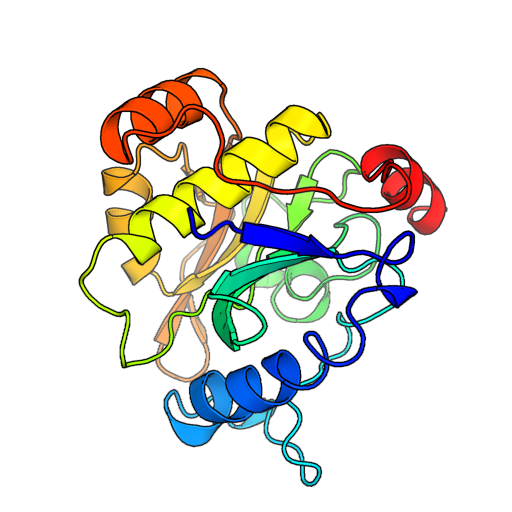N B CYS A 1 94 ? -37.561 42.068 -14.707 0.50 26.52 92 CYS A N 1
ATOM 806 C CA A CYS A 1 94 ? -38.052 40.724 -14.567 0.50 26.69 92 CYS A CA 1
ATOM 807 C CA B CYS A 1 94 ? -38.060 40.700 -14.557 0.50 27.21 92 CYS A CA 1
ATOM 808 C C A CYS A 1 94 ? -39.211 40.412 -15.516 0.50 26.50 92 CYS A C 1
ATOM 809 C C B CYS A 1 94 ? -39.175 40.443 -15.566 0.50 26.81 92 CYS A C 1
ATOM 810 O O A CYS A 1 94 ? -40.185 41.160 -15.552 0.50 26.83 92 CYS A O 1
ATOM 811 O O B CYS A 1 94 ? -40.078 41.268 -15.703 0.50 27.25 92 CYS A O 1
ATOM 816 N N . PRO A 1 95 ? -39.112 39.306 -16.284 1.00 26.37 93 PRO A N 1
ATOM 817 C CA . PRO A 1 95 ? -40.162 38.941 -17.248 1.00 26.38 93 PRO A CA 1
ATOM 818 C C . PRO A 1 95 ? -41.500 38.642 -16.577 1.00 25.93 93 PRO A C 1
ATOM 819 O O . PRO A 1 95 ? -41.533 38.116 -15.468 1.00 24.88 93 PRO A O 1
ATOM 823 N N . SER A 1 96 ? -42.586 39.001 -17.255 1.00 25.91 94 SER A N 1
ATOM 824 C CA . SER A 1 96 ? -43.936 38.661 -16.822 1.00 26.09 94 SER A CA 1
ATOM 825 C C . SER A 1 96 ? -44.812 38.563 -18.071 1.00 25.92 94 SER A C 1
ATOM 826 O O . SER A 1 96 ? -45.290 39.578 -18.587 1.00 26.34 94 SER A O 1
ATOM 829 N N . ASP A 1 97 ? -44.996 37.340 -18.562 1.00 25.54 95 ASP A N 1
ATOM 830 C CA . ASP A 1 97 ? -45.634 37.107 -19.858 1.00 26.19 95 ASP A CA 1
ATOM 831 C C . ASP A 1 97 ? -46.002 35.629 -19.991 1.00 25.44 95 ASP A C 1
ATOM 832 O O . ASP A 1 97 ? -45.183 34.768 -19.674 1.00 24.46 95 ASP A O 1
ATOM 837 N N . PRO A 1 98 ? -47.230 35.328 -20.471 1.00 25.00 96 PRO A N 1
ATOM 838 C CA . PRO A 1 98 ? -47.620 33.938 -20.725 1.00 24.83 96 PRO A CA 1
ATOM 839 C C . PRO A 1 98 ? -46.672 33.239 -21.706 1.00 23.45 96 PRO A C 1
ATOM 840 O O . PRO A 1 98 ? -46.563 32.013 -21.684 1.00 23.35 96 PRO A O 1
ATOM 844 N N . LEU A 1 99 ? -45.991 34.026 -22.537 1.00 22.95 97 LEU A N 1
ATOM 845 C CA . LEU A 1 99 ? -45.063 33.501 -23.541 1.00 23.18 97 LEU A CA 1
ATOM 846 C C . LEU A 1 99 ? -43.612 33.372 -23.048 1.00 23.06 97 LEU A C 1
ATOM 847 O O . LEU A 1 99 ? -42.724 32.985 -23.819 1.00 21.77 97 LEU A O 1
ATOM 852 N N . ILE A 1 100 ? -43.377 33.702 -21.776 1.00 22.58 98 ILE A N 1
ATOM 853 C CA . ILE A 1 100 ? -42.062 33.500 -21.144 1.00 21.55 98 ILE A CA 1
ATOM 854 C C . ILE A 1 100 ? -42.230 32.637 -19.899 1.00 21.77 98 ILE A C 1
ATOM 855 O O . ILE A 1 100 ? -42.984 32.994 -18.991 1.00 21.26 98 ILE A O 1
ATOM 860 N N . TRP A 1 101 ? -41.537 31.503 -19.863 1.00 21.50 99 TRP A N 1
ATOM 861 C CA . TRP A 1 101 ? -41.596 30.607 -18.708 1.00 22.00 99 TRP A CA 1
ATOM 862 C C . TRP A 1 101 ? -40.226 30.514 -18.052 1.00 21.96 99 TRP A C 1
ATOM 863 O O . TRP A 1 101 ? -39.203 30.590 -18.731 1.00 22.21 99 TRP A O 1
ATOM 874 N N . GLU A 1 102 ? -40.208 30.363 -16.731 1.00 21.46 100 GLU A N 1
ATOM 875 C CA . GLU A 1 102 ? -38.948 30.287 -15.994 1.00 21.80 100 GLU A CA 1
ATOM 876 C C . GLU A 1 102 ? -38.444 28.850 -15.943 1.00 21.88 100 GLU A C 1
ATOM 877 O O . GLU A 1 102 ? -39.195 27.937 -15.598 1.00 20.97 100 GLU A O 1
ATOM 883 N N . TRP A 1 103 ? -37.169 28.672 -16.291 1.00 20.86 101 TRP A N 1
ATOM 884 C CA . TRP A 1 103 ? -36.537 27.364 -16.477 1.00 21.07 101 TRP A CA 1
ATOM 885 C C . TRP A 1 103 ? -35.592 27.116 -15.304 1.00 21.79 101 TRP A C 1
ATOM 886 O O . TRP A 1 103 ? -34.826 28.011 -14.927 1.00 21.75 101 TRP A O 1
ATOM 897 N N . SER A 1 104 ? -35.653 25.919 -14.723 1.00 22.26 102 SER A N 1
ATOM 898 C CA . SER A 1 104 ? -34.933 25.641 -13.470 1.00 23.06 102 SER A CA 1
ATOM 899 C C . SER A 1 104 ? -34.686 24.157 -13.193 1.00 22.03 102 SER A C 1
ATOM 900 O O . SER A 1 104 ? -35.199 23.285 -13.903 1.00 20.95 102 SER A O 1
ATOM 903 N N . ARG A 1 105 ? -33.878 23.896 -12.161 1.00 21.75 103 ARG A N 1
ATOM 904 C CA . ARG A 1 105 ? -33.582 22.545 -11.666 1.00 21.39 103 ARG A CA 1
ATOM 905 C C . ARG A 1 105 ? -33.074 21.567 -12.738 1.00 22.05 103 ARG A C 1
ATOM 906 O O . ARG A 1 105 ? -33.541 20.431 -12.829 1.00 21.79 103 ARG A O 1
ATOM 914 N N . TYR A 1 106 ? -32.104 22.017 -13.532 1.00 21.60 104 TYR A N 1
ATOM 915 C CA . TYR A 1 106 ? -31.483 21.189 -14.568 1.00 22.48 104 TYR A CA 1
ATOM 916 C C . TYR A 1 106 ? -30.561 20.188 -13.888 1.00 22.29 104 TYR A C 1
ATOM 917 O O . TYR A 1 106 ? -29.654 20.578 -13.152 1.00 21.94 104 TYR A O 1
ATOM 926 N N . PHE A 1 107 ? -30.805 18.899 -14.116 1.00 23.03 105 PHE A N 1
ATOM 927 C CA . PHE A 1 107 ? -29.974 17.854 -13.513 1.00 24.14 105 PHE A CA 1
ATOM 928 C C . PHE A 1 107 ? -29.786 16.637 -14.417 1.00 24.52 105 PHE A C 1
ATOM 929 O O . PHE A 1 107 ? -30.617 16.358 -15.284 1.00 24.21 105 PHE A O 1
ATOM 937 N N . VAL A 1 108 ? -28.676 15.936 -14.200 1.00 25.79 106 VAL A N 1
ATOM 938 C CA . VAL A 1 108 ? -28.376 14.659 -14.852 1.00 26.66 106 VAL A CA 1
ATOM 939 C C . VAL A 1 108 ? -27.821 13.746 -13.762 1.00 26.85 106 VAL A C 1
ATOM 940 O O . VAL A 1 108 ? -26.893 14.137 -13.053 1.00 27.10 106 VAL A O 1
ATOM 944 N N . VAL A 1 109 ? -28.381 12.546 -13.612 1.00 27.76 107 VAL A N 1
ATOM 945 C CA . VAL A 1 109 ? -27.850 11.601 -12.616 1.00 29.09 107 VAL A CA 1
ATOM 946 C C . VAL A 1 109 ? -26.417 11.197 -12.974 1.00 30.37 107 VAL A C 1
ATOM 947 O O . VAL A 1 109 ? -26.033 11.220 -14.147 1.00 30.61 107 VAL A O 1
ATOM 951 N N . ARG A 1 110 ? -25.629 10.849 -11.959 1.00 32.56 108 ARG A N 1
ATOM 952 C CA . ARG A 1 110 ? -24.204 10.554 -12.142 1.00 35.09 108 ARG A CA 1
ATOM 953 C C . ARG A 1 110 ? -23.928 9.547 -13.259 1.00 35.59 108 ARG A C 1
ATOM 954 O O . ARG A 1 110 ? -23.018 9.750 -14.063 1.00 35.89 108 ARG A O 1
ATOM 962 N N . ASP A 1 111 ? -24.735 8.486 -13.316 1.00 36.89 109 ASP A N 1
ATOM 963 C CA . ASP A 1 111 ? -24.574 7.410 -14.303 1.00 38.80 109 ASP A CA 1
ATOM 964 C C . ASP A 1 111 ? -24.685 7.871 -15.757 1.00 38.95 109 ASP A C 1
ATOM 965 O O . ASP A 1 111 ? -24.230 7.173 -16.665 1.00 39.80 109 ASP A O 1
ATOM 970 N N . ARG A 1 112 ? -25.290 9.036 -15.977 1.00 37.40 110 ARG A N 1
ATOM 971 C CA . ARG A 1 112 ? -25.582 9.501 -17.331 1.00 35.85 110 ARG A CA 1
ATOM 972 C C . ARG A 1 112 ? -24.888 10.808 -17.694 1.00 34.83 110 ARG A C 1
ATOM 973 O O . ARG A 1 112 ? -25.168 11.395 -18.740 1.00 34.26 110 ARG A O 1
ATOM 981 N N . ARG A 1 113 ? -23.984 11.263 -16.832 1.00 34.38 111 ARG A N 1
ATOM 982 C CA . ARG A 1 113 ? -23.236 12.486 -17.090 1.00 34.40 111 ARG A CA 1
ATOM 983 C C . ARG A 1 113 ? -22.156 12.244 -18.137 1.00 35.66 111 ARG A C 1
ATOM 984 O O . ARG A 1 113 ? -21.677 11.114 -18.290 1.00 36.07 111 ARG A O 1
ATOM 992 N N A ASP A 1 114 ? -21.783 13.308 -18.848 0.50 35.89 112 ASP A N 1
ATOM 993 N N B ASP A 1 114 ? -21.799 13.304 -18.861 0.50 35.84 112 ASP A N 1
ATOM 994 C CA A ASP A 1 114 ? -20.763 13.267 -19.906 0.50 36.79 112 ASP A CA 1
ATOM 995 C CA B ASP A 1 114 ? -20.762 13.256 -19.897 0.50 36.67 112 ASP A CA 1
ATOM 996 C C A ASP A 1 114 ? -21.093 12.265 -21.012 0.50 36.95 112 ASP A C 1
ATOM 997 C C B ASP A 1 114 ? -21.092 12.262 -21.011 0.50 36.87 112 ASP A C 1
ATOM 998 O O A ASP A 1 114 ? -20.208 11.578 -21.524 0.50 37.85 112 ASP A O 1
ATOM 999 O O B ASP A 1 114 ? -20.207 11.578 -21.527 0.50 37.78 112 ASP A O 1
ATOM 1008 N N . GLY A 1 115 ? -22.373 12.192 -21.368 1.00 36.53 113 GLY A N 1
ATOM 1009 C CA . GLY A 1 115 ? -22.848 11.291 -22.417 1.00 35.67 113 GLY A CA 1
ATOM 1010 C C . GLY A 1 115 ? -23.808 12.005 -23.346 1.00 34.42 113 GLY A C 1
ATOM 1011 O O . GLY A 1 115 ? -23.729 13.224 -23.508 1.00 34.34 113 GLY A O 1
ATOM 1012 N N . ALA A 1 116 ? -24.721 11.244 -23.946 1.00 33.53 114 ALA A N 1
ATOM 1013 C CA . ALA A 1 116 ? -25.674 11.775 -24.919 1.00 32.43 114 ALA A CA 1
ATOM 1014 C C . ALA A 1 116 ? -26.823 12.551 -24.275 1.00 31.43 114 ALA A C 1
ATOM 1015 O O . ALA A 1 116 ? -27.435 13.402 -24.921 1.00 30.37 114 ALA A O 1
ATOM 1017 N N . LEU A 1 117 ? -27.117 12.252 -23.010 1.00 29.99 115 LEU A N 1
ATOM 1018 C CA . LEU A 1 117 ? -28.301 12.806 -22.352 1.00 29.72 115 LEU A CA 1
ATOM 1019 C C . LEU A 1 117 ? -28.302 14.330 -22.277 1.00 28.27 115 LEU A C 1
ATOM 1020 O O . LEU A 1 117 ? -29.346 14.957 -22.463 1.00 28.02 115 LEU A O 1
ATOM 1025 N N . ASN A 1 118 ? -27.144 14.923 -22.001 1.00 28.09 116 ASN A N 1
ATOM 1026 C CA . ASN A 1 118 ? -27.090 16.368 -21.798 1.00 27.50 116 ASN A CA 1
ATOM 1027 C C . ASN A 1 118 ? -27.636 17.168 -22.977 1.00 26.26 116 ASN A C 1
ATOM 1028 O O . ASN A 1 118 ? -28.462 18.058 -22.788 1.00 24.84 116 ASN A O 1
ATOM 1033 N N . LEU A 1 119 ? -27.187 16.845 -24.188 1.00 25.74 117 LEU A N 1
ATOM 1034 C CA . LEU A 1 119 ? -27.647 17.577 -25.365 1.00 26.30 117 LEU A CA 1
ATOM 1035 C C . LEU A 1 119 ? -29.130 17.317 -25.665 1.00 25.69 117 LEU A C 1
ATOM 1036 O O . LEU A 1 119 ? -29.813 18.186 -26.203 1.00 25.72 117 LEU A O 1
ATOM 1041 N N . GLN A 1 120 ? -29.620 16.132 -25.291 1.00 25.52 118 GLN A N 1
ATOM 1042 C CA . GLN A 1 120 ? -31.045 15.798 -25.391 1.00 25.09 118 GLN A CA 1
ATOM 1043 C C . GLN A 1 120 ? -31.898 16.688 -24.488 1.00 24.69 118 GLN A C 1
ATOM 1044 O O . GLN A 1 120 ? -32.978 17.129 -24.887 1.00 24.20 118 GLN A O 1
ATOM 1050 N N . LEU A 1 121 ? -31.411 16.930 -23.272 1.00 24.62 119 LEU A N 1
ATOM 1051 C CA . LEU A 1 121 ? -32.087 17.826 -22.330 1.00 24.50 119 LEU A CA 1
ATOM 1052 C C . LEU A 1 121 ? -32.131 19.257 -22.853 1.00 23.66 119 LEU A C 1
ATOM 1053 O O . LEU A 1 121 ? -33.133 19.960 -22.678 1.00 24.33 119 LEU A O 1
ATOM 1058 N N . MET A 1 122 ? -31.054 19.679 -23.513 1.00 23.54 120 MET A N 1
ATOM 1059 C CA . MET A 1 122 ? -31.000 21.008 -24.129 1.00 23.29 120 MET A CA 1
ATOM 1060 C C . MET A 1 122 ? -32.011 21.120 -25.274 1.00 23.39 120 MET A C 1
ATOM 1061 O O . MET A 1 122 ? -32.715 22.125 -25.391 1.00 23.09 120 MET A O 1
ATOM 1066 N N . ALA A 1 123 ? -32.090 20.082 -26.110 1.00 23.00 121 ALA A N 1
ATOM 1067 C CA . ALA A 1 123 ? -33.074 20.046 -27.188 1.00 23.66 121 ALA A CA 1
ATOM 1068 C C . ALA A 1 123 ? -34.499 20.043 -26.636 1.00 23.80 121 ALA A C 1
ATOM 1069 O O . ALA A 1 123 ? -35.392 20.674 -27.205 1.00 24.90 121 ALA A O 1
ATOM 1071 N N . ALA A 1 124 ? -34.694 19.356 -25.513 1.00 23.80 122 ALA A N 1
ATOM 1072 C CA . ALA A 1 124 ? -36.021 19.190 -24.922 1.00 23.64 122 ALA A CA 1
ATOM 1073 C C . ALA A 1 124 ? -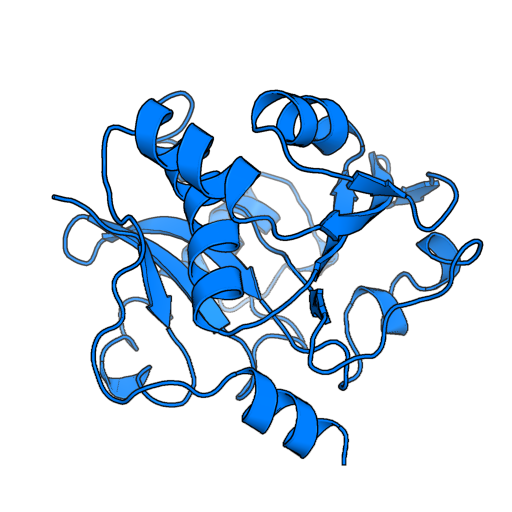36.726 20.503 -24.567 1.00 23.20 122 ALA A C 1
ATOM 1074 O O . ALA A 1 124 ? -37.919 20.653 -24.838 1.00 22.87 122 ALA A O 1
ATOM 1076 N N . VAL A 1 125 ? -36.003 21.451 -23.964 1.00 22.89 123 VAL A N 1
ATOM 1077 C CA . VAL A 1 125 ? -36.625 22.727 -23.594 1.00 22.22 123 VAL A CA 1
ATOM 1078 C C . VAL A 1 125 ? -37.044 23.498 -24.849 1.00 22.45 123 VAL A C 1
ATOM 1079 O O . VAL A 1 125 ? -38.124 24.081 -24.890 1.00 21.89 123 VAL A O 1
ATOM 1083 N N . GLN A 1 126 ? -36.199 23.464 -25.879 1.00 22.72 124 GLN A N 1
ATOM 1084 C CA . GLN A 1 126 ? -36.508 24.120 -27.148 1.00 23.34 124 GLN A CA 1
ATOM 1085 C C . GLN A 1 126 ? -37.710 23.455 -27.836 1.00 23.74 124 GLN A C 1
ATOM 1086 O O . GLN A 1 126 ? -38.594 24.145 -28.348 1.00 23.18 124 GLN A O 1
ATOM 1092 N N . GLU A 1 127 ? -37.742 22.122 -27.836 1.00 24.56 125 GLU A N 1
ATOM 1093 C CA . GLU A 1 127 ? -38.824 21.374 -28.505 1.00 25.44 125 GLU A CA 1
ATOM 1094 C C . GLU A 1 127 ? -40.178 21.603 -27.837 1.00 25.92 125 GLU A C 1
ATOM 1095 O O . GLU A 1 127 ? -41.164 21.917 -28.514 1.00 25.45 125 GLU A O 1
ATOM 1101 N N . PHE A 1 128 ? -40.212 21.462 -26.512 1.00 25.56 126 PHE A N 1
ATOM 1102 C CA . PHE A 1 128 ? -41.438 21.669 -25.754 1.00 25.50 126 PHE A CA 1
ATOM 1103 C C . PHE A 1 128 ? -41.982 23.084 -25.939 1.00 25.24 126 PHE A C 1
ATOM 1104 O O . PHE A 1 128 ? -43.167 23.262 -26.237 1.00 25.24 126 PHE A O 1
ATOM 1112 N N . CYS A 1 129 ? -41.123 24.089 -25.765 1.00 25.24 127 CYS A N 1
ATOM 1113 C CA . CYS A 1 129 ? -41.567 25.478 -25.870 1.00 24.68 127 CYS A CA 1
ATOM 1114 C C . CYS A 1 129 ? -42.065 25.820 -27.271 1.00 25.54 127 CYS A C 1
ATOM 1115 O O . CYS A 1 129 ? -43.105 26.466 -27.418 1.00 25.05 127 CYS A O 1
ATOM 1118 N N . LEU A 1 130 ? -41.342 25.365 -28.295 1.00 26.28 128 LEU A N 1
ATOM 1119 C CA . LEU A 1 130 ? -41.772 25.626 -29.669 1.00 28.14 128 LEU A CA 1
ATOM 1120 C C . LEU A 1 130 ? -43.151 25.016 -29.937 1.00 28.41 128 LEU A C 1
ATOM 1121 O O . LEU A 1 130 ? -44.021 25.677 -30.504 1.00 29.56 128 LEU A O 1
ATOM 1126 N N . ASP A 1 131 ? -43.345 23.769 -29.509 1.00 29.32 129 ASP A N 1
ATOM 1127 C CA . ASP A 1 131 ? -44.640 23.088 -29.621 1.00 30.02 129 ASP A CA 1
ATOM 1128 C C . ASP A 1 131 ? -45.762 23.882 -28.943 1.00 29.65 129 ASP A C 1
ATOM 1129 O O . ASP A 1 131 ? -46.879 23.967 -29.459 1.00 27.64 129 ASP A O 1
ATOM 1134 N N . GLN A 1 132 ? -45.447 24.476 -27.795 1.00 28.55 130 GLN A N 1
ATOM 1135 C CA . GLN A 1 132 ? -46.427 25.229 -27.011 1.00 28.68 130 GLN A CA 1
ATOM 1136 C C . GLN A 1 132 ? -46.568 26.693 -27.431 1.00 28.26 130 GLN A C 1
ATOM 1137 O O . GLN A 1 132 ? -47.455 27.395 -26.946 1.00 29.41 130 GLN A O 1
ATOM 1143 N N . GLY A 1 133 ? -45.701 27.155 -28.327 1.00 26.72 131 GLY A N 1
ATOM 1144 C CA . GLY A 1 133 ? -45.716 28.553 -28.744 1.00 26.18 131 GLY A CA 1
ATOM 1145 C C . GLY A 1 133 ? -45.147 29.492 -27.693 1.00 26.10 131 GLY A C 1
ATOM 1146 O O . GLY A 1 133 ? -45.417 30.692 -27.715 1.00 26.81 131 GLY A O 1
ATOM 1147 N N . ILE A 1 134 ? -44.374 28.936 -26.762 1.00 25.05 132 ILE A N 1
ATOM 1148 C CA . ILE A 1 134 ? -43.616 29.736 -25.789 1.00 24.12 132 ILE A CA 1
ATOM 1149 C C . ILE A 1 134 ? -42.401 30.346 -26.508 1.00 24.01 132 ILE A C 1
ATOM 1150 O O . ILE A 1 134 ? -41.646 29.627 -27.175 1.00 24.33 132 ILE A O 1
ATOM 1155 N N . ALA A 1 135 ? -42.239 31.665 -26.386 1.00 23.24 133 ALA A N 1
ATOM 1156 C CA . ALA A 1 135 ? -41.233 32.419 -27.147 1.00 23.02 133 ALA A CA 1
ATOM 1157 C C . ALA A 1 135 ? -39.855 32.460 -26.484 1.00 22.95 133 ALA A C 1
ATOM 1158 O O . ALA A 1 135 ? -38.834 32.482 -27.168 1.00 22.41 133 ALA A O 1
ATOM 1160 N N . GLN A 1 136 ? -39.836 32.520 -25.154 1.00 22.43 134 GLN A N 1
ATOM 1161 C CA . GLN A 1 136 ? -38.582 32.618 -24.400 1.00 22.07 134 GLN A CA 1
ATOM 1162 C C . GLN A 1 136 ? -38.672 31.843 -23.095 1.00 21.99 134 GLN A C 1
ATOM 1163 O O . GLN A 1 136 ? -39.768 31.623 -22.567 1.00 21.55 134 GLN A O 1
ATOM 1169 N N . VAL A 1 137 ? -37.517 31.425 -22.578 1.00 21.71 135 VAL A N 1
ATOM 1170 C CA . VAL A 1 137 ? -37.425 30.980 -21.186 1.00 21.77 135 VAL A CA 1
ATOM 1171 C C . VAL A 1 137 ? -36.473 31.887 -20.413 1.00 21.75 135 VAL A C 1
ATOM 1172 O O . VAL A 1 137 ? -35.518 32.421 -20.977 1.00 22.45 135 VAL A O 1
ATOM 1176 N N . SER A 1 138 ? -36.763 32.093 -19.134 1.00 21.48 136 SER A N 1
ATOM 1177 C CA . SER A 1 138 ? -35.903 32.904 -18.281 1.00 21.59 136 SER A CA 1
ATOM 1178 C C . SER A 1 138 ? -35.267 31.994 -17.242 1.00 21.65 136 SER A C 1
ATOM 1179 O O . SER A 1 138 ? -35.810 30.935 -16.920 1.00 22.02 136 SER A O 1
ATOM 1182 N N . ALA A 1 139 ? -34.113 32.395 -16.722 1.00 21.86 137 ALA A N 1
ATOM 1183 C CA . ALA A 1 139 ? -33.432 31.589 -15.716 1.00 21.44 137 ALA A CA 1
ATOM 1184 C C . ALA A 1 139 ? -32.578 32.435 -14.790 1.00 21.47 137 ALA A C 1
ATOM 1185 O O . ALA A 1 139 ? -32.020 33.442 -15.202 1.00 21.48 137 ALA A O 1
ATOM 1187 N N . ILE A 1 140 ? -32.495 32.008 -13.534 1.00 21.66 138 ILE A N 1
ATOM 1188 C CA . ILE A 1 140 ? -31.391 32.383 -12.661 1.00 22.84 138 ILE A CA 1
ATOM 1189 C C . ILE A 1 140 ? -30.388 31.239 -12.799 1.00 22.91 138 ILE A C 1
ATOM 1190 O O . ILE A 1 140 ? -30.747 30.074 -12.605 1.00 23.67 138 ILE A O 1
ATOM 1195 N N . MET A 1 141 ? -29.147 31.558 -13.159 1.00 22.78 139 MET A N 1
ATOM 1196 C CA . MET A 1 141 ? -28.156 30.526 -13.445 1.00 23.32 139 MET A CA 1
ATOM 1197 C C . MET A 1 141 ? -26.750 30.893 -13.012 1.00 23.11 139 MET A C 1
ATOM 1198 O O . MET A 1 141 ? -26.372 32.066 -13.012 1.00 21.89 139 MET A O 1
ATOM 1203 N N . GLU A 1 142 ? -25.969 29.875 -12.663 1.00 23.15 140 GLU A N 1
ATOM 1204 C CA . GLU A 1 142 ? -24.547 30.047 -12.421 1.00 24.58 140 GLU A CA 1
ATOM 1205 C C . GLU A 1 142 ? -23.909 30.509 -13.732 1.00 23.69 140 GLU A C 1
ATOM 1206 O O . GLU A 1 142 ? -24.333 30.069 -14.806 1.00 22.71 140 GLU A O 1
ATOM 1212 N N . THR A 1 143 ? -22.908 31.383 -13.647 1.00 22.20 141 THR A N 1
ATOM 1213 C CA . THR A 1 143 ? -22.314 31.994 -14.856 1.00 22.89 141 THR A CA 1
ATOM 1214 C C . THR A 1 143 ? -21.625 30.979 -15.780 1.00 22.85 141 THR A C 1
ATOM 1215 O O . THR A 1 143 ? -21.470 31.243 -16.979 1.00 22.98 141 THR A O 1
ATOM 1219 N N . TRP A 1 144 ? -21.239 29.817 -15.243 1.00 23.08 142 TRP A N 1
ATOM 1220 C CA . TRP A 1 144 ? -20.658 28.755 -16.078 1.00 23.47 142 TRP A CA 1
ATOM 1221 C C . TRP A 1 144 ? -21.647 28.171 -17.095 1.00 23.12 142 TRP A C 1
ATOM 1222 O O . TRP A 1 144 ? -21.253 27.415 -17.988 1.00 22.73 142 TRP A O 1
ATOM 1233 N N . TRP A 1 145 ? -22.921 28.532 -16.970 1.00 22.75 143 TRP A N 1
ATOM 1234 C CA . TRP A 1 145 ? -23.915 28.144 -17.970 1.00 23.18 143 TRP A CA 1
ATOM 1235 C C . TRP A 1 145 ? -23.713 28.843 -19.319 1.00 23.03 143 TRP A C 1
ATOM 1236 O O . TRP A 1 145 ? -24.108 28.310 -20.358 1.00 23.32 143 TRP A O 1
ATOM 1247 N N . LEU A 1 146 ? -23.095 30.023 -19.309 1.00 22.60 144 LEU A N 1
ATOM 1248 C CA . LEU A 1 146 ? -22.949 30.810 -20.550 1.00 22.58 144 LEU A CA 1
ATOM 1249 C C . LEU A 1 146 ? -22.288 30.037 -21.714 1.00 22.96 144 LEU A C 1
ATOM 1250 O O . LEU A 1 146 ? -22.871 29.970 -22.808 1.00 22.86 144 LEU A O 1
ATOM 1255 N N . PRO A 1 147 ? -21.099 29.433 -21.487 1.00 23.46 145 PRO A N 1
ATOM 1256 C CA . PRO A 1 147 ? -20.484 28.657 -22.579 1.00 24.00 145 PRO A CA 1
ATOM 1257 C C . PRO A 1 147 ? -21.279 27.406 -22.965 1.00 24.50 145 PRO A C 1
ATOM 1258 O O . PRO A 1 147 ? -21.231 26.986 -24.124 1.00 24.83 145 PRO A O 1
ATOM 1262 N N . ARG A 1 148 ? -22.011 26.829 -22.012 1.00 24.23 146 ARG A N 1
ATOM 1263 C CA . ARG A 1 148 ? -22.854 25.661 -22.289 1.00 24.65 146 ARG A CA 1
ATOM 1264 C C . ARG A 1 148 ? -24.028 26.038 -23.181 1.00 24.31 146 ARG A C 1
ATOM 1265 O O . ARG A 1 148 ? -24.354 25.318 -24.133 1.00 24.20 146 ARG A O 1
ATOM 1273 N N . PHE A 1 149 ? -24.658 27.169 -22.871 1.00 23.38 147 PHE A N 1
ATOM 1274 C CA . PHE A 1 149 ? -25.708 27.725 -23.725 1.00 24.23 147 PHE A CA 1
ATOM 1275 C C . PHE A 1 149 ? -25.166 27.989 -25.130 1.00 24.20 147 PHE A C 1
ATOM 1276 O O . PHE A 1 149 ? -25.805 27.626 -26.122 1.00 24.04 147 PHE A O 1
ATOM 1284 N N . HIS A 1 150 ? -23.989 28.609 -25.211 1.00 24.08 148 HIS A N 1
ATOM 1285 C CA . HIS A 1 150 ? -23.400 28.936 -26.510 1.00 25.19 148 HIS A CA 1
ATOM 1286 C C . HIS A 1 150 ? -23.061 27.690 -27.335 1.00 25.63 148 HIS A C 1
ATOM 1287 O O . HIS A 1 150 ? -23.314 27.658 -28.542 1.00 24.84 148 HIS A O 1
ATOM 1294 N N . GLU A 1 151 ? -22.524 26.666 -26.674 1.00 25.98 149 GLU A N 1
ATOM 1295 C CA . GLU A 1 151 ? -22.187 25.395 -27.328 1.00 28.44 149 GLU A CA 1
ATOM 1296 C C . GLU A 1 151 ? -23.422 24.718 -27.949 1.00 27.03 149 GLU A C 1
ATOM 1297 O O . GLU A 1 151 ? -23.318 24.051 -28.981 1.00 28.05 149 GLU A O 1
ATOM 1303 N N . ALA A 1 152 ? -24.585 24.893 -27.320 1.00 25.40 150 ALA A N 1
ATOM 1304 C CA . ALA A 1 152 ? -25.843 24.346 -27.835 1.00 23.73 150 ALA A CA 1
ATOM 1305 C C . ALA A 1 152 ? -26.566 25.281 -28.815 1.00 23.57 150 ALA A C 1
ATOM 1306 O O . ALA A 1 152 ? -27.673 24.977 -29.260 1.00 23.37 150 ALA A O 1
ATOM 1308 N N . GLY A 1 153 ? -25.951 26.417 -29.139 1.00 23.26 151 GLY A N 1
ATOM 1309 C CA . GLY A 1 153 ? -26.553 27.391 -30.055 1.00 24.18 151 GLY A CA 1
ATOM 1310 C C . GLY A 1 153 ? -27.690 28.232 -29.493 1.00 24.94 151 GLY A C 1
ATOM 1311 O O . GLY A 1 153 ? -28.409 28.898 -30.246 1.00 24.68 151 GLY A O 1
ATOM 1312 N N . PHE A 1 154 ? -27.847 28.224 -28.171 1.00 24.18 152 PHE A N 1
ATOM 1313 C CA . PHE A 1 154 ? -28.882 29.024 -27.511 1.00 23.89 152 PHE A CA 1
ATOM 1314 C C . PHE A 1 154 ? -28.601 30.519 -27.672 1.00 24.15 152 PHE A C 1
ATOM 1315 O O . PHE A 1 154 ? -27.467 30.968 -27.481 1.00 24.74 152 PHE A O 1
ATOM 1323 N N . VAL A 1 155 ? -29.638 31.281 -28.024 1.00 23.82 153 VAL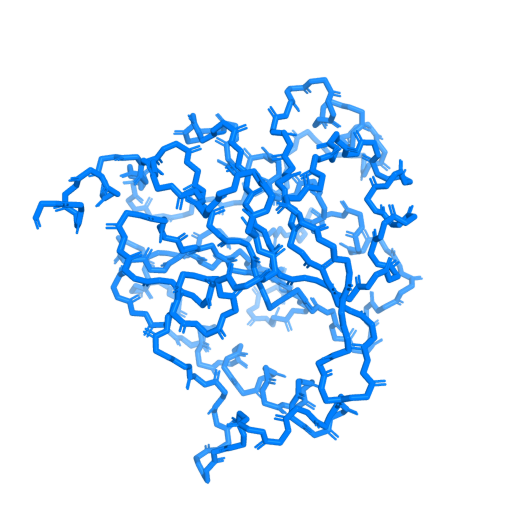 A N 1
ATOM 1324 C CA . VAL A 1 155 ? -29.559 32.736 -28.107 1.00 23.39 153 VAL A CA 1
ATOM 1325 C C . VAL A 1 155 ? -29.885 33.324 -26.732 1.00 23.34 153 VAL A C 1
ATOM 1326 O O . VAL A 1 155 ? -30.998 33.163 -26.232 1.00 22.88 153 VAL A O 1
ATOM 1330 N N . VAL A 1 156 ? -28.906 34.000 -26.131 1.00 23.18 154 VAL A N 1
ATOM 1331 C CA . VAL A 1 156 ? -28.985 34.414 -24.727 1.00 23.32 154 VAL A CA 1
ATOM 1332 C C . VAL A 1 156 ? -28.988 35.933 -24.554 1.00 23.15 154 VAL A C 1
ATOM 1333 O O . VAL A 1 156 ? -28.164 36.637 -25.146 1.00 24.00 154 VAL A O 1
ATOM 1337 N N . THR A 1 157 ? -29.908 36.426 -23.725 1.00 22.34 155 THR A N 1
ATOM 1338 C CA . THR A 1 157 ? -29.982 37.841 -23.389 1.00 22.57 155 THR A CA 1
ATOM 1339 C C . THR A 1 157 ? -29.865 38.035 -21.874 1.00 22.04 155 THR A C 1
ATOM 1340 O O . THR A 1 157 ? -30.820 37.751 -21.149 1.00 21.79 155 THR A O 1
ATOM 1344 N N . PRO A 1 158 ? -28.698 38.519 -21.394 1.00 21.98 156 PRO A N 1
ATOM 1345 C CA . PRO A 1 158 ? -28.552 38.850 -19.973 1.00 21.30 156 PRO A CA 1
ATOM 1346 C C . PRO A 1 158 ? -29.539 39.931 -19.528 1.00 21.33 156 PRO A C 1
ATOM 1347 O O . PRO A 1 158 ? -29.797 40.883 -20.278 1.00 20.78 156 PRO A O 1
ATOM 1351 N N . LEU A 1 159 ? -30.083 39.772 -18.323 1.00 20.48 157 LEU A N 1
ATOM 1352 C CA . LEU A 1 159 ? -31.079 40.705 -17.785 1.00 20.57 157 LEU A CA 1
ATOM 1353 C C . LEU A 1 159 ? -30.508 41.679 -16.754 1.00 21.00 157 LEU A C 1
ATOM 1354 O O . LEU A 1 159 ? -31.143 42.678 -16.419 1.00 21.51 157 LEU A O 1
ATOM 1359 N N . GLY A 1 160 ? -29.320 41.385 -16.244 1.00 21.36 158 GLY A N 1
ATOM 1360 C CA . GLY A 1 160 ? -28.709 42.254 -15.244 1.00 21.86 158 GLY A CA 1
ATOM 1361 C C . GLY A 1 160 ? -27.250 41.949 -14.994 1.00 22.52 158 GLY A C 1
ATOM 1362 O O . GLY A 1 160 ? -26.621 41.197 -15.738 1.00 22.61 158 GLY A O 1
ATOM 1363 N N . LEU A 1 161 ? -26.702 42.554 -13.947 1.00 22.52 159 LEU A N 1
ATOM 1364 C CA . LEU A 1 161 ? -25.302 42.332 -13.606 1.00 23.00 159 LEU A CA 1
ATOM 1365 C C . LEU A 1 161 ? -25.151 41.001 -12.886 1.00 22.71 159 LEU A C 1
ATOM 1366 O O . LEU A 1 161 ? -25.978 40.672 -12.030 1.00 23.35 159 LEU A O 1
ATOM 1371 N N . PRO A 1 162 ? -24.105 40.222 -13.228 1.00 22.31 160 PRO A N 1
ATOM 1372 C CA . PRO A 1 162 ? -23.786 39.036 -12.427 1.00 22.34 160 PRO A CA 1
ATOM 1373 C C . PRO A 1 162 ? -23.536 39.423 -10.971 1.00 22.81 160 PRO A C 1
ATOM 1374 O O . PRO A 1 162 ? -23.057 40.528 -10.698 1.00 22.48 160 PRO A O 1
ATOM 1378 N N . ALA A 1 163 ? -23.861 38.525 -10.048 1.00 22.35 161 ALA A N 1
ATOM 1379 C CA . ALA A 1 163 ? -23.634 38.778 -8.626 1.00 23.22 161 ALA A CA 1
ATOM 1380 C C . ALA A 1 163 ? -23.389 37.485 -7.875 1.00 23.35 161 ALA A C 1
ATOM 1381 O O . ALA A 1 163 ? -23.807 36.408 -8.311 1.00 22.84 161 ALA A O 1
ATOM 1383 N N . LEU A 1 164 ? -22.716 37.597 -6.735 1.00 24.53 162 LEU A N 1
ATOM 1384 C CA . LEU A 1 164 ? -22.483 36.444 -5.885 1.00 25.89 162 LEU A CA 1
ATOM 1385 C C . LEU A 1 164 ? -23.767 36.061 -5.173 1.00 27.04 162 LEU A C 1
ATOM 1386 O O . LEU A 1 164 ? -24.426 36.907 -4.566 1.00 28.32 162 LEU A O 1
ATOM 1391 N N . VAL A 1 165 ? -24.136 34.792 -5.304 1.00 28.48 163 VAL A N 1
ATOM 1392 C CA . VAL A 1 165 ? -25.239 34.201 -4.552 1.00 29.69 163 VAL A CA 1
ATOM 1393 C C . VAL A 1 165 ? -24.642 33.003 -3.822 1.00 31.34 163 VAL A C 1
ATOM 1394 O O . VAL A 1 165 ? -24.206 32.037 -4.449 1.00 30.85 163 VAL A O 1
ATOM 1398 N N . GLU A 1 166 ? -24.591 33.093 -2.496 1.00 34.62 164 GLU A N 1
ATOM 1399 C CA . GLU A 1 166 ? -23.995 32.052 -1.658 1.00 37.38 164 GLU A CA 1
ATOM 1400 C C . GLU A 1 166 ? -22.655 31.535 -2.211 1.0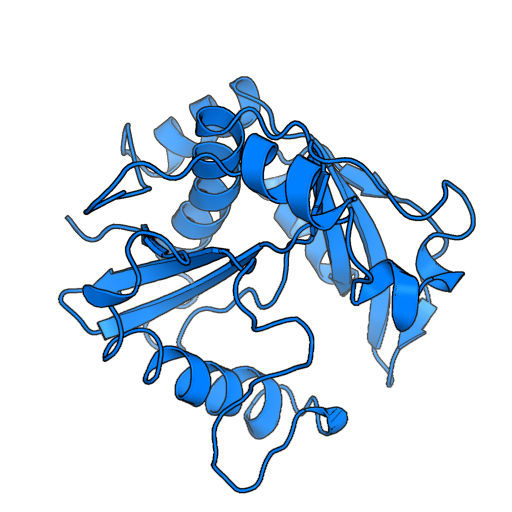0 36.66 164 GLU A C 1
ATOM 1401 O O . GLU A 1 166 ? -22.506 30.340 -2.481 1.00 37.85 164 GLU A O 1
ATOM 1407 N N . ASN A 1 167 ? -21.697 32.451 -2.389 1.00 34.88 165 ASN A N 1
ATOM 1408 C CA . ASN A 1 167 ? -20.336 32.138 -2.872 1.00 34.32 165 ASN A CA 1
ATOM 1409 C C . ASN A 1 167 ? -20.178 31.729 -4.337 1.00 32.73 165 ASN A C 1
ATOM 1410 O O . ASN A 1 167 ? -19.084 31.357 -4.764 1.00 34.66 165 ASN A O 1
ATOM 1415 N N . ALA A 1 168 ? -21.256 31.800 -5.113 1.00 29.55 166 ALA A N 1
ATOM 1416 C CA . ALA A 1 168 ? -21.198 31.413 -6.518 1.00 26.43 166 ALA A CA 1
ATOM 1417 C C . ALA A 1 168 ? -21.677 32.558 -7.400 1.00 24.08 166 ALA A C 1
ATOM 1418 O O . ALA A 1 168 ? -22.704 33.174 -7.118 1.00 22.83 166 ALA A O 1
ATOM 1420 N N . TRP A 1 169 ? -20.923 32.838 -8.463 1.00 23.16 167 TRP A N 1
ATOM 1421 C CA . TRP A 1 169 ? -21.310 33.876 -9.412 1.00 21.81 167 TRP A CA 1
ATOM 1422 C C . TRP A 1 169 ? -22.549 33.441 -10.187 1.00 21.69 167 TRP A C 1
ATOM 1423 O O . TRP A 1 169 ? -22.593 32.345 -10.763 1.00 22.03 167 TRP A O 1
ATOM 1434 N N . THR A 1 170 ? -23.562 34.301 -10.167 1.00 21.52 168 THR A N 1
ATOM 1435 C CA . THR A 1 170 ? -24.900 33.951 -10.637 1.00 21.53 168 THR A CA 1
ATOM 1436 C C . THR A 1 170 ? -25.447 35.110 -11.462 1.00 21.27 168 THR A C 1
ATOM 1437 O O . THR A 1 170 ? -25.071 36.252 -11.239 1.00 21.66 168 THR A O 1
ATOM 1441 N N . MET A 1 171 ? -26.344 34.814 -12.400 1.00 21.16 169 MET A N 1
ATOM 1442 C CA . MET A 1 171 ? -26.947 35.855 -13.223 1.00 20.73 169 MET A CA 1
ATOM 1443 C C . MET A 1 171 ? -28.365 35.501 -13.661 1.00 20.54 169 MET A C 1
ATOM 1444 O O . MET A 1 171 ? -28.793 34.347 -13.561 1.00 21.57 169 MET A O 1
ATOM 1449 N N . ALA A 1 172 ? -29.086 36.512 -14.135 1.00 19.75 170 ALA A N 1
ATOM 1450 C CA . ALA A 1 172 ? -30.417 36.322 -14.698 1.00 20.06 170 ALA A CA 1
ATOM 1451 C C . ALA A 1 172 ? -30.335 36.519 -16.201 1.00 20.04 170 ALA A C 1
ATOM 1452 O O . ALA A 1 172 ? -29.669 37.434 -16.672 1.00 20.68 170 ALA A O 1
ATOM 1454 N N . ALA A 1 173 ? -31.015 35.665 -16.958 1.00 20.33 171 ALA A N 1
ATOM 1455 C CA . ALA A 1 173 ? -30.974 35.763 -18.414 1.00 20.73 171 ALA A CA 1
ATOM 1456 C C . ALA A 1 173 ? -32.232 35.179 -19.030 1.00 21.22 171 ALA A C 1
ATOM 1457 O O . ALA A 1 173 ? -32.925 34.382 -18.399 1.00 21.52 171 ALA A O 1
ATOM 1459 N N . THR A 1 174 ? -32.523 35.586 -20.262 1.00 21.98 172 THR A N 1
ATOM 1460 C CA . THR A 1 174 ? -33.519 34.893 -21.065 1.00 23.36 172 THR A CA 1
ATOM 1461 C C . THR A 1 174 ? -32.836 34.149 -22.210 1.00 23.84 172 THR A C 1
ATOM 1462 O O . THR A 1 174 ? -31.754 34.535 -22.667 1.00 24.14 172 THR A O 1
ATOM 1466 N N . VAL A 1 175 ? -33.469 33.065 -22.636 1.00 23.38 173 VAL A N 1
ATOM 1467 C CA . VAL A 1 175 ? -33.054 32.307 -23.805 1.00 23.99 173 VAL A CA 1
ATOM 1468 C C . VAL A 1 175 ? -34.171 32.411 -24.837 1.00 24.73 173 VAL A C 1
ATOM 1469 O O . VAL A 1 175 ? -35.336 32.173 -24.516 1.00 23.59 173 VAL A O 1
ATOM 1473 N N . ASP A 1 176 ? -33.814 32.794 -26.060 1.00 25.24 174 ASP A N 1
ATOM 1474 C CA . ASP A 1 176 ? -34.769 32.830 -27.163 1.00 27.24 174 ASP A CA 1
ATOM 1475 C C . ASP A 1 176 ? -35.034 31.409 -27.656 1.00 27.85 174 ASP A C 1
ATOM 1476 O O . ASP A 1 176 ? -34.103 30.670 -27.985 1.00 29.19 174 ASP A O 1
ATOM 1481 N N . ILE A 1 177 ? -36.303 31.016 -27.684 1.00 26.41 175 ILE A N 1
ATOM 1482 C CA . ILE A 1 177 ? -36.679 29.728 -28.256 1.00 25.22 175 ILE A CA 1
ATOM 1483 C C . ILE A 1 177 ? -36.699 29.884 -29.777 1.00 25.37 175 ILE A C 1
ATOM 1484 O O . ILE A 1 177 ? -37.378 30.768 -30.295 1.00 25.13 175 ILE A O 1
ATOM 1489 N N . ARG A 1 178 ? -35.942 29.043 -30.482 1.00 24.81 176 ARG A N 1
ATOM 1490 C CA . ARG A 1 178 ? -35.808 29.165 -31.939 1.00 24.88 176 ARG A CA 1
ATOM 1491 C C . ARG A 1 178 ? -35.939 27.825 -32.654 1.00 25.06 176 ARG A C 1
ATOM 1492 O O . ARG A 1 178 ? -35.291 26.849 -32.280 1.00 24.92 176 ARG A O 1
ATOM 1500 N N . ARG A 1 179 ? -36.779 27.788 -33.689 1.00 26.06 177 ARG A N 1
ATOM 1501 C CA . ARG A 1 179 ? -36.867 26.624 -34.574 1.00 27.28 177 ARG A CA 1
ATOM 1502 C C . ARG A 1 179 ? -35.485 26.269 -35.142 1.00 27.43 177 ARG A C 1
ATOM 1503 O O . ARG A 1 179 ? -35.118 25.090 -35.207 1.00 27.32 177 ARG A O 1
ATOM 1511 N N . GLN A 1 180 ? -34.727 27.294 -35.533 1.00 28.33 178 GLN A N 1
ATOM 1512 C CA . GLN A 1 180 ? -33.370 27.124 -36.076 1.00 29.94 178 GLN A CA 1
ATOM 1513 C C . GLN A 1 180 ? -32.437 26.426 -35.079 1.00 29.27 178 GLN A C 1
ATOM 1514 O O . GLN A 1 180 ? -31.710 25.499 -35.442 1.00 28.22 178 GLN A O 1
ATOM 1520 N N . THR A 1 181 ? -32.459 26.879 -33.825 1.00 27.69 179 THR A N 1
ATOM 1521 C CA . THR A 1 181 ? -31.681 26.250 -32.756 1.00 26.45 179 THR A CA 1
ATOM 1522 C C . THR A 1 181 ? -32.071 24.787 -32.588 1.00 27.21 179 THR A C 1
ATOM 1523 O O . THR A 1 181 ? -31.207 23.913 -32.454 1.00 26.98 179 THR A O 1
ATOM 1527 N N . LEU A 1 182 ? -33.377 24.532 -32.589 1.00 27.59 180 LEU A N 1
ATOM 1528 C CA . LEU A 1 182 ? -33.905 23.189 -32.393 1.00 28.65 180 LEU A CA 1
ATOM 1529 C C . LEU A 1 182 ? -33.522 22.249 -33.537 1.00 29.70 180 LEU A C 1
ATOM 1530 O O . LEU A 1 182 ? -33.130 21.110 -33.295 1.00 30.33 180 LEU A O 1
ATOM 1535 N N . ASP A 1 183 ? -33.643 22.735 -34.771 1.00 31.75 181 ASP A N 1
ATOM 1536 C CA . ASP A 1 183 ? -33.333 21.928 -35.957 1.00 32.66 181 ASP A CA 1
ATOM 1537 C C . ASP A 1 183 ? -31.893 21.408 -35.927 1.00 31.58 181 ASP A C 1
ATOM 1538 O O . ASP A 1 183 ? -31.650 20.231 -36.213 1.00 31.88 181 ASP A O 1
ATOM 1543 N N . VAL A 1 184 ? -30.956 22.278 -35.548 1.00 29.28 182 VAL A N 1
ATOM 1544 C CA . VAL A 1 184 ? -29.543 21.912 -35.417 1.00 28.46 182 VAL A CA 1
ATOM 1545 C C . VAL A 1 184 ? -29.346 20.891 -34.294 1.00 27.79 182 VAL A C 1
ATOM 1546 O O . VAL A 1 184 ? -28.595 19.927 -34.453 1.00 28.15 182 VAL A O 1
ATOM 1550 N N . LEU A 1 185 ? -30.031 21.092 -33.168 1.00 27.14 183 LEU A N 1
ATOM 1551 C CA . LEU A 1 185 ? -29.953 20.146 -32.052 1.00 27.14 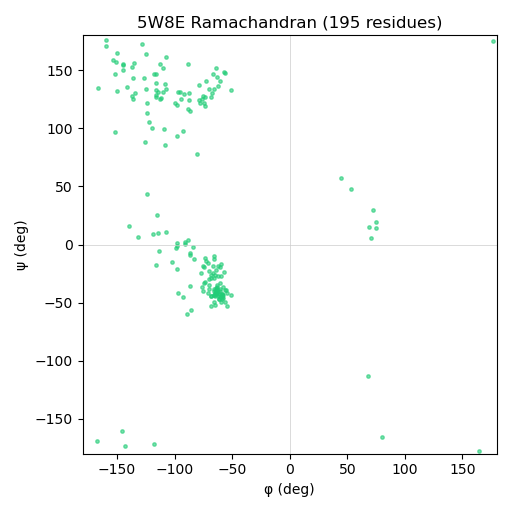183 LEU A CA 1
ATOM 1552 C C . LEU A 1 185 ? -30.551 18.776 -32.386 1.00 27.85 183 LEU A C 1
ATOM 1553 O O . LEU A 1 185 ? -30.015 17.747 -31.960 1.00 28.35 183 LEU A O 1
ATOM 1558 N N . HIS A 1 186 ? -31.650 18.765 -33.143 1.00 28.57 184 HIS A N 1
ATOM 1559 C CA . HIS A 1 186 ? -32.239 17.515 -33.634 1.00 29.45 184 HIS A CA 1
ATOM 1560 C C . HIS A 1 186 ? -31.238 16.735 -34.483 1.00 30.00 184 HIS A C 1
ATOM 1561 O O . HIS A 1 186 ? -31.120 15.516 -34.343 1.00 30.66 184 HIS A O 1
ATOM 1568 N N . ASP A 1 187 ? -30.527 17.446 -35.358 1.00 31.03 185 ASP A N 1
ATOM 1569 C CA . ASP A 1 187 ? -29.460 16.853 -36.177 1.00 31.75 185 ASP A CA 1
ATOM 1570 C C . ASP A 1 187 ? -28.334 16.283 -35.317 1.00 31.53 185 ASP A C 1
ATOM 1571 O O . ASP A 1 187 ? -27.842 15.186 -35.581 1.00 31.09 185 ASP A O 1
ATOM 1576 N N . ARG A 1 188 ? -27.945 17.027 -34.282 1.00 30.26 186 ARG A N 1
ATOM 1577 C CA . ARG A 1 188 ? -26.850 16.629 -33.399 1.00 30.04 186 ARG A CA 1
ATOM 1578 C C . ARG A 1 188 ? -27.188 15.432 -32.511 1.00 30.49 186 ARG A C 1
ATOM 1579 O O . ARG A 1 188 ? -26.330 14.579 -32.272 1.00 30.61 186 ARG A O 1
ATOM 1587 N N . ILE A 1 189 ? -28.424 15.370 -32.016 1.00 30.06 187 ILE A N 1
ATOM 1588 C CA . ILE A 1 189 ? -28.847 14.243 -31.171 1.00 31.02 187 ILE A CA 1
ATOM 1589 C C . ILE A 1 189 ? -29.280 13.032 -32.009 1.00 32.21 187 ILE A C 1
ATOM 1590 O O . ILE A 1 189 ? -29.432 11.930 -31.483 1.00 32.84 187 ILE A O 1
ATOM 1595 N N . GLY A 1 190 ? -29.465 13.246 -33.310 1.00 33.46 188 GLY A N 1
ATOM 1596 C CA . GLY A 1 190 ? -29.831 12.171 -34.237 1.00 35.13 188 GLY A CA 1
ATOM 1597 C C . GLY A 1 190 ? -31.259 11.681 -34.083 1.00 36.00 188 GLY A C 1
ATOM 1598 O O . GLY A 1 190 ? -31.553 10.513 -34.351 1.00 36.85 188 GLY A O 1
ATOM 1599 N N . MET A 1 191 ? -32.147 12.575 -33.651 1.00 35.67 189 MET A N 1
ATOM 1600 C CA . MET A 1 191 ? -33.555 12.250 -33.429 1.00 35.78 189 MET A CA 1
ATOM 1601 C C . MET A 1 191 ? -34.436 13.411 -33.870 1.00 36.23 189 MET A C 1
ATOM 1602 O O . MET A 1 191 ? -34.134 14.567 -33.560 1.00 36.36 189 MET A O 1
ATOM 1607 N N . PRO A 1 192 ? -35.530 13.115 -34.596 1.00 35.39 190 PRO A N 1
ATOM 1608 C CA . PRO A 1 192 ? -36.446 14.171 -35.023 1.00 35.78 190 PRO A CA 1
ATOM 1609 C C . PRO A 1 192 ? -37.312 14.705 -33.876 1.00 34.84 190 PRO A C 1
ATOM 1610 O O . PRO A 1 192 ? -37.853 15.802 -33.987 1.00 34.20 190 PRO A O 1
ATOM 1614 N N . SER A 1 193 ? -37.426 13.929 -32.796 1.00 34.87 191 SER A N 1
ATOM 1615 C CA . SER A 1 193 ? -38.249 14.283 -31.638 1.00 35.24 191 SER A CA 1
ATOM 1616 C C . SER A 1 193 ? -37.688 13.691 -30.342 1.00 34.29 191 SER A C 1
ATOM 1617 O O . SER A 1 193 ? -37.366 12.502 -30.279 1.00 34.82 191 SER A O 1
ATOM 1620 N N . ILE A 1 194 ? -37.584 14.524 -29.308 1.00 32.71 192 ILE A N 1
ATOM 1621 C CA . ILE A 1 194 ? -37.055 14.088 -28.011 1.00 31.58 192 ILE A CA 1
ATOM 1622 C C . ILE A 1 194 ? -38.097 14.179 -26.882 1.00 31.35 192 ILE A C 1
ATOM 1623 O O . ILE A 1 194 ? -37.944 13.551 -25.832 1.00 31.46 192 ILE A O 1
ATOM 1628 N N . VAL A 1 195 ? -39.159 14.946 -27.107 1.00 31.33 193 VAL A N 1
ATOM 1629 C CA . VAL A 1 195 ? -40.195 15.117 -26.089 1.00 32.74 193 VAL A CA 1
ATOM 1630 C C . VAL A 1 195 ? -41.404 14.223 -26.354 1.00 34.34 193 VAL A C 1
ATOM 1631 O O . VAL A 1 195 ? -42.029 14.303 -27.413 1.00 33.96 193 VAL A O 1
ATOM 1635 N N . GLN A 1 196 ? -41.711 13.373 -25.377 1.00 36.62 194 GLN A N 1
ATOM 1636 C CA . GLN A 1 196 ? -42.915 12.550 -25.384 1.00 39.58 194 GLN A CA 1
ATOM 1637 C C . GLN A 1 196 ? -44.000 13.225 -24.546 1.00 41.74 194 GLN A C 1
ATOM 1638 O O . GLN A 1 196 ? -43.741 13.662 -23.418 1.00 40.44 194 GLN A O 1
ATOM 1644 N N . GLN A 1 197 ? -45.206 13.321 -25.104 1.00 42.79 195 GLN A N 1
ATOM 1645 C CA . GLN A 1 197 ? -46.335 13.943 -24.403 1.00 45.10 195 GLN A CA 1
ATOM 1646 C C . GLN A 1 197 ? -47.541 13.003 -24.349 1.00 46.66 195 GLN A C 1
ATOM 1647 O O . GLN A 1 197 ? -48.405 13.030 -25.230 1.00 46.86 195 GLN A O 1
ATOM 1653 N N . ASP A 1 198 ? -47.578 12.168 -23.311 1.00 46.56 196 ASP A N 1
ATOM 1654 C CA . ASP A 1 198 ? -48.654 11.199 -23.116 1.00 47.52 196 ASP A CA 1
ATOM 1655 C C . ASP A 1 198 ? -49.824 11.789 -22.334 1.00 47.81 196 ASP A C 1
ATOM 1656 O O . ASP A 1 198 ? -49.658 12.744 -21.569 1.00 46.12 196 ASP A O 1
ATOM 1661 N N . GLY A 1 199 ? -51.007 11.213 -22.535 1.00 46.24 197 GLY A N 1
ATOM 1662 C CA . GLY A 1 199 ? -52.216 11.681 -21.871 1.00 45.13 197 GLY A CA 1
ATOM 1663 C C . GLY A 1 199 ? -52.804 12.901 -22.551 1.00 45.59 197 GLY A C 1
ATOM 1664 O O . GLY A 1 199 ? -52.431 13.220 -23.681 1.00 45.38 197 GLY A O 1
ATOM 1665 N N . PRO A 1 200 ? -53.734 13.595 -21.866 1.00 46.23 198 PRO A N 1
ATOM 1666 C CA . PRO A 1 200 ? -54.406 14.783 -22.401 1.00 46.62 198 PRO A CA 1
ATOM 1667 C C . PRO A 1 200 ? -53.436 15.885 -22.827 1.00 47.77 198 PRO A C 1
ATOM 1668 O O . PRO A 1 200 ? -52.371 16.049 -22.222 1.00 46.48 198 PRO A O 1
ATOM 1672 N N . ARG A 1 201 ? -53.823 16.625 -23.864 1.00 48.30 199 ARG A N 1
ATOM 1673 C CA . ARG A 1 201 ? -53.029 17.727 -24.405 1.00 49.20 199 ARG A CA 1
ATOM 1674 C C . ARG A 1 201 ? -52.946 18.899 -23.423 1.00 46.28 199 ARG A C 1
ATOM 1675 O O . ARG A 1 201 ? -53.960 19.353 -22.896 1.00 46.15 199 ARG A O 1
ATOM 1683 N N . LEU A 1 202 ? -51.728 19.375 -23.185 1.00 43.86 200 LEU A N 1
ATOM 1684 C CA . LEU A 1 202 ? -51.499 20.532 -22.326 1.00 41.20 200 LEU A CA 1
ATOM 1685 C C . LEU A 1 202 ? -51.494 21.826 -23.140 1.00 38.87 200 LEU A C 1
ATOM 1686 O O . LEU A 1 202 ? -50.803 21.921 -24.156 1.00 38.90 200 LEU A O 1
ATOM 1691 N N . ASP A 1 203 ? -52.272 22.811 -22.697 1.00 36.60 201 ASP A N 1
ATOM 1692 C CA . ASP A 1 203 ? -52.235 24.144 -23.290 1.00 35.48 201 ASP A CA 1
ATOM 1693 C C . ASP A 1 203 ? -51.565 25.098 -22.301 1.00 34.00 201 ASP A C 1
ATOM 1694 O O . ASP A 1 203 ? -52.235 25.766 -21.509 1.00 32.48 201 ASP A O 1
ATOM 1699 N N . ALA A 1 204 ? -50.235 25.150 -22.358 1.00 32.32 202 ALA A N 1
ATOM 1700 C CA . ALA A 1 204 ? -49.442 25.909 -21.384 1.00 31.48 202 ALA A CA 1
ATOM 1701 C C . ALA A 1 204 ? -49.715 27.417 -21.399 1.00 30.94 202 ALA A C 1
ATOM 1702 O O . ALA A 1 204 ? -49.866 28.035 -20.338 1.00 31.36 202 ALA A O 1
ATOM 1704 N N . VAL A 1 205 ? -49.788 28.007 -22.591 1.00 30.32 203 VAL A N 1
ATOM 1705 C CA . VAL A 1 205 ? -50.014 29.454 -22.714 1.00 30.97 203 VAL A CA 1
ATOM 1706 C C . VAL A 1 205 ? -51.385 29.863 -22.155 1.00 31.80 203 VAL A C 1
ATOM 1707 O O . VAL A 1 205 ? -51.501 30.893 -21.493 1.00 31.18 203 VAL A O 1
ATOM 1711 N N . ALA A 1 206 ? -52.409 29.042 -22.397 1.00 32.98 204 ALA A N 1
ATOM 1712 C CA . ALA A 1 206 ? -53.730 29.268 -21.802 1.00 33.58 204 ALA A CA 1
ATOM 1713 C C . ALA A 1 206 ? -53.667 29.222 -20.274 1.00 33.87 204 ALA A C 1
ATOM 1714 O O . ALA A 1 206 ? -54.211 30.099 -19.604 1.00 34.90 204 ALA A O 1
ATOM 1716 N N . ARG A 1 207 ? -52.992 28.210 -19.731 1.00 34.19 205 ARG A N 1
ATOM 1717 C CA . ARG A 1 207 ? -52.836 28.075 -18.279 1.00 33.94 205 ARG A CA 1
ATOM 1718 C C . ARG A 1 207 ? -52.102 29.264 -17.656 1.00 33.54 205 ARG A C 1
ATOM 1719 O O . ARG A 1 207 ? -52.458 29.716 -16.566 1.00 32.91 205 ARG A O 1
ATOM 1727 N N . ALA A 1 208 ? -51.088 29.775 -18.353 1.00 32.61 206 ALA A N 1
ATOM 1728 C CA . ALA A 1 208 ? -50.328 30.930 -17.864 1.00 32.76 206 ALA A CA 1
ATOM 1729 C C . ALA A 1 208 ? -51.147 32.223 -17.909 1.00 33.34 206 ALA A C 1
ATOM 1730 O O . ALA A 1 208 ? -50.992 33.083 -17.041 1.00 33.29 206 ALA A O 1
ATOM 1732 N N . ASN A 1 209 ? -52.007 32.355 -18.920 1.00 33.75 207 ASN A N 1
ATOM 1733 C CA . ASN A 1 209 ? -52.955 33.470 -18.991 1.00 36.06 207 ASN A CA 1
ATOM 1734 C C . ASN A 1 209 ? -53.949 33.431 -17.829 1.00 36.52 207 ASN A C 1
ATOM 1735 O O . ASN A 1 209 ? -54.302 34.475 -17.277 1.00 37.53 207 ASN A O 1
ATOM 1740 N N . LEU A 1 210 ? -54.378 32.223 -17.461 1.00 38.20 208 LEU A N 1
ATOM 1741 C CA . LEU A 1 210 ? -55.322 32.017 -16.355 1.00 41.54 208 LEU A CA 1
ATOM 1742 C C . LEU A 1 210 ? -54.764 32.412 -14.986 1.00 44.23 208 LEU A C 1
ATOM 1743 O O . LEU A 1 210 ? -55.395 33.184 -14.260 1.00 44.05 208 LEU A O 1
ATOM 1748 N N . CYS A 1 211 ? -53.589 31.890 -14.636 1.00 46.44 209 CYS A N 1
ATOM 1749 C CA . CYS A 1 211 ? -52.987 32.195 -13.333 1.00 49.38 209 CYS A CA 1
ATOM 1750 C C . CYS A 1 211 ? -52.418 33.614 -13.268 1.00 51.31 209 CYS A C 1
ATOM 1751 O O . CYS A 1 211 ? -52.098 34.114 -12.188 1.00 53.92 209 CYS A O 1
ATOM 1754 N N . GLY A 1 212 ? -52.318 34.264 -14.426 1.00 52.89 210 GLY A N 1
ATOM 1755 C CA . GLY A 1 212 ? -52.005 35.690 -14.498 1.00 55.56 210 GLY A CA 1
ATOM 1756 C C . GLY A 1 212 ? -53.155 36.550 -13.995 1.00 59.42 210 GLY A C 1
ATOM 1757 O O . GLY A 1 212 ? -52.948 37.695 -13.586 1.00 60.29 210 GLY A O 1
ATOM 1758 N N . LEU A 1 213 ? -54.366 35.993 -14.030 1.00 61.17 211 LEU A N 1
ATOM 1759 C CA . LEU A 1 213 ? -55.564 36.664 -13.522 1.00 62.09 211 LEU A CA 1
ATOM 1760 C C . LEU A 1 213 ? -55.882 36.220 -12.095 1.00 62.10 211 LEU A C 1
ATOM 1761 O O . LEU A 1 213 ? -55.157 36.545 -11.153 1.00 62.20 211 LEU A O 1
#

Foldseek 3Di:
DWFWEKDALQCCVVPVVLVQLVQLVLLCPVCVPVNPPVQDDPVSGRDDPQPDRQKIWTFTDDPSDTFWTKIKGALLDDDCCNPPNVVLQVQQGRDHALLEIEIGDGDGHPVCPPHLVVLLRVLVVLQVSVVLNRFKYKYKAFPVCVVVCVVLVWDKAWRHDWDDDPNTTIHIIMTTRDPVSNVVSCVVSVHPDRYDYDGDDDNSSVVSVVNSD

Secondary structure (DSSP, 8-state):
--EEEEE-TTTGGG-HHHHHHHHHHHIIIIIIIT--GGG--TTS----TT-STT-EEEEEEETTEEEEEEEEEESSS--HHHHT-GGGGTTT-----TTEEEEEEEEE-GGGTTSSHHHHHHHHHHHHHHHHT--EEEEEEETTHHHHHHHTT-EEEE-S--EEETTEEEEEEEEE--HHHHHHHHHHHT-S--EE--SSPP-HHHHHHHHT-

Radius of gyration: 16.18 Å; Cα contacts (8 Å, |Δi|>4): 404; chains: 1; bounding box: 35×43×43 Å